Protein AF-A0A2T4BXV4-F1 (afdb_monomer_lite)

Foldseek 3Di:
DDDDDDDDDDDDDPQPPQWDDPDPFKTKHALVVVVPPDPDDDPPDPPDPDDDDPDQADQEAEAEDPEPDDSVLVSVVVVLSCVLHVRHMYMYGYDYNVVVPPDDPCVVVVLVVVQPLVCQVVDQEEEDADECAAPPDHVVVVVVSQVSSVVSPHHYHYHYDYNQYDPCRCVSPVPVVSVRVSCRRVDDPPPDDDPDD

Radius of gyration: 21.32 Å; chains: 1; bounding box: 66×58×53 Å

Secondary structure (DSSP, 8-state):
-----PPPP-PPPPTTTTSEESSSSEEEE-SGGGS---TT--S--------S--TTS-S-EEEE--TT--HHHHHHHHHHHHHH-TT--EEEE---GGGGGSS--THHHHHHHTT-GGGGGG---EEEEEETT-SSS-HHHHHHHHHHHHHTT--EEEEEETTPPTT-HHHH-HHHHHHHHHHHHH-TT--------

Structure (mmCIF, N/CA/C/O backbone):
data_AF-A0A2T4BXV4-F1
#
_entry.id   AF-A0A2T4BXV4-F1
#
loop_
_atom_site.group_PDB
_atom_site.id
_atom_site.type_symbol
_atom_site.label_atom_id
_atom_site.label_alt_id
_atom_site.label_comp_id
_atom_site.label_asym_id
_atom_site.label_entity_id
_atom_site.label_seq_id
_atom_site.pdbx_PDB_ins_code
_atom_site.Cartn_x
_atom_site.Cartn_y
_atom_site.Cartn_z
_atom_site.occupancy
_atom_site.B_iso_or_equiv
_atom_site.auth_seq_id
_atom_site.auth_comp_id
_atom_site.auth_asym_id
_atom_site.auth_atom_id
_atom_site.pdbx_PDB_model_num
ATOM 1 N N . MET A 1 1 ? 39.195 26.804 -35.834 1.00 41.06 1 MET A N 1
ATOM 2 C CA . MET A 1 1 ? 38.103 25.853 -35.532 1.00 41.06 1 MET A CA 1
ATOM 3 C C . MET A 1 1 ? 37.734 26.019 -34.067 1.00 41.06 1 MET A C 1
ATOM 5 O O . MET A 1 1 ? 38.503 25.608 -33.210 1.00 41.06 1 MET A O 1
ATOM 9 N N . ALA A 1 2 ? 36.642 26.726 -33.772 1.00 38.62 2 ALA A N 1
ATOM 10 C CA . ALA A 1 2 ? 36.178 26.926 -32.402 1.00 38.62 2 ALA A CA 1
ATOM 11 C C . ALA A 1 2 ? 35.330 25.716 -31.987 1.00 38.62 2 ALA A C 1
ATOM 13 O O . ALA A 1 2 ? 34.307 25.440 -32.609 1.00 38.62 2 ALA A O 1
ATOM 14 N N . ALA A 1 3 ? 35.780 24.980 -30.972 1.00 43.28 3 ALA A N 1
ATOM 15 C CA . ALA A 1 3 ? 35.022 23.885 -30.384 1.00 43.28 3 ALA A CA 1
ATOM 16 C C . ALA A 1 3 ? 33.858 24.458 -29.565 1.00 43.28 3 ALA A C 1
ATOM 18 O O . ALA A 1 3 ? 34.050 25.042 -28.496 1.00 43.28 3 ALA A O 1
ATOM 19 N N . THR A 1 4 ? 32.644 24.303 -30.079 1.00 41.03 4 THR A N 1
ATOM 20 C CA . THR A 1 4 ? 31.398 24.589 -29.371 1.00 41.03 4 THR A CA 1
ATOM 21 C C . THR A 1 4 ? 31.269 23.619 -28.193 1.00 41.03 4 THR A C 1
ATOM 23 O O . THR A 1 4 ? 31.067 22.421 -28.375 1.00 41.03 4 THR A O 1
ATOM 26 N N . LYS A 1 5 ? 31.413 24.127 -26.963 1.00 46.81 5 LYS A N 1
ATOM 27 C CA . LYS A 1 5 ? 31.102 23.378 -25.738 1.00 46.81 5 LYS A CA 1
ATOM 28 C C . LYS A 1 5 ? 29.587 23.183 -25.644 1.00 46.81 5 LYS A C 1
ATOM 30 O O . LYS A 1 5 ? 28.851 24.146 -25.446 1.00 46.81 5 LYS A O 1
ATOM 35 N N . THR A 1 6 ? 29.138 21.938 -25.756 1.00 43.19 6 THR A N 1
ATOM 36 C CA . THR A 1 6 ? 27.772 21.512 -25.428 1.00 43.19 6 THR A CA 1
ATOM 37 C C . THR A 1 6 ? 27.457 21.858 -23.965 1.00 43.19 6 THR A C 1
ATOM 39 O O . THR A 1 6 ? 28.271 21.544 -23.091 1.00 43.19 6 THR A O 1
ATOM 42 N N . PRO A 1 7 ? 26.310 22.486 -23.651 1.00 47.91 7 PRO A N 1
ATOM 43 C CA . PRO A 1 7 ? 25.954 22.789 -22.272 1.00 47.91 7 PRO A CA 1
ATOM 44 C C . PRO A 1 7 ? 25.603 21.492 -21.531 1.00 47.91 7 PRO A C 1
ATOM 46 O O . PRO A 1 7 ? 24.814 20.678 -22.010 1.00 47.91 7 PRO A O 1
ATOM 49 N N . ALA A 1 8 ? 26.206 21.291 -20.359 1.00 52.16 8 ALA A N 1
ATOM 50 C CA . ALA A 1 8 ? 25.916 20.161 -19.487 1.00 52.16 8 ALA A CA 1
ATOM 51 C C . ALA A 1 8 ? 24.440 20.200 -19.054 1.00 52.16 8 ALA A C 1
ATOM 53 O O . ALA A 1 8 ? 23.999 21.152 -18.408 1.00 52.16 8 ALA A O 1
ATOM 54 N N . ALA A 1 9 ? 23.677 19.166 -19.415 1.00 57.03 9 ALA A N 1
ATOM 55 C CA . ALA A 1 9 ? 22.304 18.989 -18.959 1.00 57.03 9 ALA A CA 1
ATOM 56 C C . ALA A 1 9 ? 22.268 18.968 -17.421 1.00 57.03 9 ALA A C 1
ATOM 58 O O . ALA A 1 9 ? 23.038 18.241 -16.785 1.00 57.03 9 ALA A O 1
ATOM 59 N N . LYS A 1 10 ? 21.387 19.775 -16.819 1.00 54.53 10 LYS A N 1
ATOM 60 C CA . LYS A 1 10 ? 21.147 19.770 -15.370 1.00 54.53 10 LYS A CA 1
ATOM 61 C C . LYS A 1 10 ? 20.732 18.350 -14.968 1.00 54.53 10 LYS A C 1
ATOM 63 O O . LYS A 1 10 ? 19.689 17.876 -15.405 1.00 54.53 10 LYS A O 1
ATOM 68 N N . ARG A 1 11 ? 21.571 17.655 -14.193 1.00 72.31 11 ARG A N 1
ATOM 69 C CA . ARG A 1 11 ? 21.272 16.306 -13.693 1.00 72.31 11 ARG A CA 1
ATOM 70 C C . ARG A 1 11 ? 20.049 16.386 -12.784 1.00 72.31 11 ARG A C 1
ATOM 72 O O . ARG A 1 11 ? 20.053 17.170 -11.837 1.00 72.31 11 ARG A O 1
ATOM 79 N N . GLU A 1 12 ? 19.020 15.599 -13.081 1.00 75.38 12 GLU A N 1
ATOM 80 C CA . GLU A 1 12 ? 17.871 15.470 -12.187 1.00 75.38 12 GLU A CA 1
ATOM 81 C C . GLU A 1 12 ? 18.328 14.934 -10.821 1.00 75.38 12 GLU A C 1
ATOM 83 O O . GLU A 1 12 ? 19.246 14.104 -10.761 1.00 75.38 12 GLU A O 1
ATOM 88 N N . PRO A 1 13 ? 17.731 15.417 -9.718 1.00 84.25 13 PRO A N 1
ATOM 89 C CA . PRO A 1 13 ? 18.064 14.919 -8.396 1.00 84.25 13 PRO A CA 1
ATOM 90 C C . PRO A 1 13 ? 17.728 13.422 -8.289 1.00 84.25 13 PRO A C 1
ATOM 92 O O . PRO A 1 13 ? 16.781 12.951 -8.929 1.00 84.25 13 PRO A O 1
ATOM 95 N N . PRO A 1 14 ? 18.475 12.658 -7.474 1.00 89.56 14 PRO A N 1
ATOM 96 C CA . PRO A 1 14 ? 18.169 11.255 -7.239 1.00 89.56 14 PRO A CA 1
ATOM 97 C C . PRO A 1 14 ? 16.717 11.052 -6.763 1.00 89.56 14 PRO A C 1
ATOM 99 O O . PRO A 1 14 ? 16.189 11.880 -6.015 1.00 89.56 14 PRO A O 1
ATOM 102 N N . PRO A 1 15 ? 16.053 9.946 -7.143 1.00 92.56 15 PRO A N 1
ATOM 103 C CA . PRO A 1 15 ? 14.714 9.634 -6.655 1.00 92.56 15 PRO A CA 1
ATOM 104 C C . PRO A 1 15 ? 14.655 9.652 -5.126 1.00 92.56 15 PRO A C 1
ATOM 106 O O . PRO A 1 15 ? 15.551 9.134 -4.468 1.00 92.56 15 PRO A O 1
ATOM 109 N N . LEU A 1 16 ? 13.571 10.207 -4.574 1.00 93.62 16 LEU A N 1
ATOM 110 C CA . LEU A 1 16 ? 13.323 10.297 -3.127 1.00 93.62 16 LEU A CA 1
ATOM 111 C C . LEU A 1 16 ? 14.337 11.146 -2.335 1.00 93.62 16 LEU A C 1
ATOM 113 O O . LEU A 1 16 ? 14.263 11.148 -1.111 1.00 93.62 16 LEU A O 1
ATOM 117 N N . SER A 1 17 ? 15.219 11.920 -2.984 1.00 93.12 17 SER A N 1
ATOM 118 C CA . SER A 1 17 ? 16.215 12.764 -2.295 1.00 93.12 17 SER A CA 1
ATOM 119 C C . SER A 1 17 ? 15.616 13.858 -1.402 1.00 93.12 17 SER A C 1
ATOM 121 O O . SER A 1 17 ? 16.322 14.462 -0.605 1.00 93.12 17 SER A O 1
ATOM 123 N N . TYR A 1 18 ? 14.325 14.149 -1.566 1.00 92.38 18 TYR A N 1
ATOM 124 C CA . TYR A 1 18 ? 13.563 15.096 -0.752 1.00 92.38 18 TYR A CA 1
ATOM 125 C C . TYR A 1 18 ? 13.015 14.475 0.547 1.00 92.38 18 TYR A C 1
ATOM 127 O O . TYR A 1 18 ? 12.289 1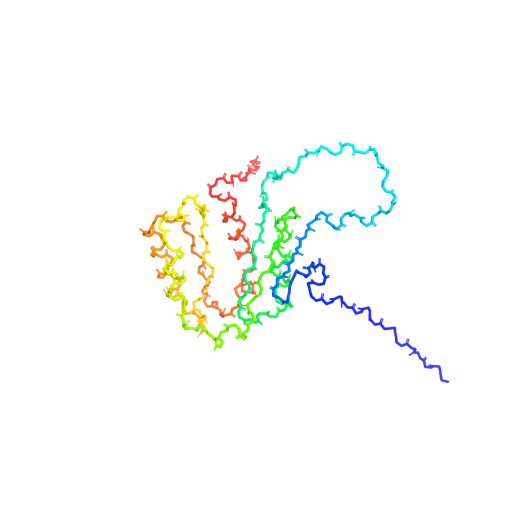5.144 1.278 1.00 92.38 18 TYR A O 1
ATOM 135 N N . MET A 1 19 ? 13.276 13.191 0.804 1.00 95.44 19 MET A N 1
ATOM 136 C CA . MET A 1 19 ? 12.886 12.516 2.040 1.00 95.44 19 MET A CA 1
ATOM 137 C C . MET A 1 19 ? 14.068 12.455 3.006 1.00 95.44 19 MET A C 1
ATOM 139 O O . MET A 1 19 ? 15.196 12.171 2.610 1.00 95.44 19 MET A O 1
ATOM 143 N N . GLU A 1 20 ? 13.792 12.649 4.289 1.00 95.69 20 GLU A N 1
ATOM 144 C CA . GLU A 1 20 ? 14.748 12.411 5.361 1.00 95.69 20 GLU A CA 1
ATOM 145 C C . GLU A 1 20 ? 15.003 10.903 5.504 1.00 95.69 20 GLU A C 1
ATOM 147 O O . GLU A 1 20 ? 14.073 10.092 5.503 1.00 95.69 20 GLU A O 1
ATOM 152 N N . HIS A 1 21 ? 16.265 10.500 5.628 1.00 95.19 21 HIS A N 1
ATOM 153 C CA . HIS A 1 21 ? 16.637 9.108 5.865 1.00 95.19 21 HIS A CA 1
ATOM 154 C C . HIS A 1 21 ? 16.806 8.859 7.362 1.00 95.19 21 HIS A C 1
ATOM 156 O O . HIS A 1 21 ? 17.793 9.282 7.953 1.00 95.19 21 HIS A O 1
ATOM 162 N N . LEU A 1 22 ? 15.865 8.124 7.957 1.00 95.56 22 LEU A N 1
ATOM 163 C CA . LEU A 1 22 ? 15.932 7.736 9.369 1.00 95.56 22 LEU A CA 1
ATOM 164 C C . LEU A 1 22 ? 16.803 6.487 9.571 1.00 95.56 22 LEU A C 1
ATOM 166 O O . LEU A 1 22 ? 17.412 6.296 10.618 1.00 95.56 22 LEU A O 1
ATOM 170 N N . SER A 1 23 ? 16.847 5.603 8.570 1.00 94.19 23 SER A N 1
ATOM 171 C CA . SER A 1 23 ? 17.714 4.420 8.531 1.00 94.19 23 SER A CA 1
ATOM 172 C C . SER A 1 23 ? 17.900 3.939 7.081 1.00 94.19 23 SER A C 1
ATOM 174 O O . SER A 1 23 ? 17.225 4.449 6.181 1.00 94.19 23 SER A O 1
ATOM 176 N N . PRO A 1 24 ? 18.728 2.907 6.811 1.00 90.88 24 PRO A N 1
ATOM 177 C CA . PRO A 1 24 ? 18.877 2.355 5.460 1.00 90.88 24 PRO A CA 1
ATOM 178 C C . PRO A 1 24 ? 17.572 1.859 4.815 1.00 90.88 24 PRO A C 1
ATOM 180 O O . PRO A 1 24 ? 17.485 1.777 3.594 1.00 90.88 24 PRO A O 1
ATOM 183 N N . SER A 1 25 ? 16.555 1.510 5.615 1.00 92.81 25 SER A N 1
ATOM 184 C CA . SER A 1 25 ? 15.262 1.016 5.114 1.00 92.81 25 SER A CA 1
ATOM 185 C C . SER A 1 25 ? 14.087 1.944 5.413 1.00 92.81 25 SER A C 1
ATOM 187 O O . SER A 1 25 ? 13.003 1.707 4.890 1.00 92.81 25 SER A O 1
ATOM 189 N N . VAL A 1 26 ? 14.265 3.000 6.211 1.00 96.00 26 VAL A N 1
ATOM 190 C CA . VAL A 1 26 ? 13.165 3.879 6.637 1.00 96.00 26 VAL A CA 1
ATOM 191 C C . VAL A 1 26 ? 13.459 5.320 6.244 1.00 96.00 26 VAL A C 1
ATOM 193 O O . VAL A 1 26 ? 14.497 5.870 6.609 1.00 96.00 26 VAL A O 1
ATOM 196 N N . SER A 1 27 ? 12.524 5.931 5.520 1.00 97.31 27 SER A N 1
ATOM 197 C CA . SER A 1 27 ? 12.572 7.343 5.136 1.00 97.31 27 SER A CA 1
ATOM 198 C C . SER A 1 27 ? 11.290 8.056 5.544 1.00 97.31 27 SER A C 1
ATOM 200 O O . SER A 1 27 ? 10.210 7.466 5.508 1.00 97.31 27 SER A O 1
ATOM 202 N N . TYR A 1 28 ? 11.405 9.334 5.876 1.00 97.56 28 TYR A N 1
ATOM 203 C CA . TYR A 1 28 ? 10.305 10.178 6.311 1.00 97.56 28 TYR A CA 1
ATOM 204 C C . TYR A 1 28 ? 10.175 11.410 5.415 1.00 97.56 28 TYR A C 1
ATOM 206 O O . TYR A 1 28 ? 11.161 12.009 4.995 1.00 97.56 28 TYR A O 1
ATOM 214 N N . TYR A 1 29 ? 8.943 11.768 5.079 1.00 96.81 29 TYR A N 1
ATOM 215 C CA . TYR A 1 29 ? 8.606 12.993 4.367 1.00 96.81 29 TYR A CA 1
ATOM 216 C C . TYR A 1 29 ? 7.675 13.826 5.236 1.00 96.81 29 TYR A C 1
ATOM 218 O O . TYR A 1 29 ? 6.591 13.361 5.595 1.00 96.81 29 TYR A O 1
ATOM 226 N N . ASN A 1 30 ? 8.086 15.061 5.514 1.00 94.88 30 ASN A N 1
ATOM 227 C CA . ASN A 1 30 ? 7.277 16.051 6.203 1.00 94.88 30 ASN A CA 1
ATOM 228 C C . ASN A 1 30 ? 6.840 17.144 5.207 1.00 94.88 30 ASN A C 1
ATOM 230 O O . ASN A 1 30 ? 7.700 17.799 4.620 1.00 94.88 30 ASN A O 1
ATOM 234 N N . PRO A 1 31 ? 5.535 17.380 4.994 1.00 90.62 31 PRO A N 1
ATOM 235 C CA . PRO A 1 31 ? 5.074 18.434 4.093 1.00 90.62 31 PRO A CA 1
ATOM 236 C C . PRO A 1 31 ? 5.387 19.849 4.605 1.00 90.62 31 PRO A C 1
ATOM 238 O O . PRO A 1 31 ? 5.541 20.754 3.790 1.00 90.62 31 PRO A O 1
ATOM 241 N N . ALA A 1 32 ? 5.531 20.052 5.922 1.00 80.75 32 ALA A N 1
ATOM 242 C CA . ALA A 1 32 ? 5.819 21.369 6.496 1.00 80.75 32 ALA A CA 1
ATOM 243 C C . ALA A 1 32 ? 7.264 21.838 6.240 1.00 80.75 32 ALA A C 1
ATOM 245 O O . ALA A 1 32 ? 7.497 23.025 6.035 1.00 80.75 32 ALA A O 1
ATOM 246 N N . SER A 1 33 ? 8.228 20.915 6.157 1.00 64.69 33 SER A N 1
ATOM 247 C CA . SER A 1 33 ? 9.652 21.255 6.017 1.00 64.69 33 SER A CA 1
ATOM 248 C C . SER A 1 33 ? 10.037 21.818 4.643 1.00 64.69 33 SER A C 1
ATOM 250 O O . SER A 1 33 ? 11.169 22.252 4.459 1.00 64.69 33 SER A O 1
ATOM 252 N N . LEU A 1 34 ? 9.128 21.804 3.662 1.00 58.16 34 LEU A N 1
ATOM 253 C CA . LEU A 1 34 ? 9.351 22.424 2.349 1.00 58.16 34 LEU A CA 1
ATOM 254 C C . LEU A 1 34 ? 9.027 23.926 2.328 1.00 58.16 34 LEU A C 1
ATOM 256 O O . LEU A 1 34 ? 9.438 24.610 1.393 1.00 58.16 34 LEU A O 1
ATOM 260 N N . ASN A 1 35 ? 8.318 24.440 3.338 1.00 53.03 35 ASN A N 1
ATOM 261 C CA . ASN A 1 35 ? 7.916 25.847 3.404 1.00 53.03 35 ASN A CA 1
ATOM 262 C C . ASN A 1 35 ? 8.921 26.733 4.168 1.00 53.03 35 ASN A C 1
ATOM 264 O O . ASN A 1 35 ? 8.848 27.955 4.063 1.00 53.03 35 ASN A O 1
ATOM 268 N N . ASP A 1 36 ? 9.891 26.140 4.874 1.00 47.09 36 ASP A N 1
ATOM 269 C CA . ASP A 1 36 ? 10.820 26.856 5.766 1.00 47.09 36 ASP A CA 1
ATOM 270 C C . ASP A 1 36 ? 12.069 27.440 5.071 1.00 47.09 36 ASP A C 1
ATOM 272 O O . ASP A 1 36 ? 12.931 28.029 5.721 1.00 47.09 36 ASP A O 1
ATOM 276 N N . THR A 1 37 ? 12.204 27.341 3.744 1.00 42.94 37 THR A N 1
ATOM 277 C CA . THR A 1 37 ? 13.400 27.837 3.030 1.00 42.94 37 THR A CA 1
ATOM 278 C C . THR A 1 37 ? 13.371 29.327 2.659 1.00 42.94 37 THR A C 1
ATOM 280 O O . THR A 1 37 ? 14.127 29.738 1.781 1.00 42.94 37 THR A O 1
ATOM 283 N N . ASN A 1 38 ? 12.548 30.165 3.301 1.00 42.62 38 ASN A N 1
ATOM 284 C CA . ASN A 1 38 ? 12.594 31.619 3.099 1.00 42.62 38 ASN A CA 1
ATOM 285 C C . ASN A 1 38 ? 13.172 32.332 4.342 1.00 42.62 38 ASN A C 1
ATOM 287 O O . ASN A 1 38 ? 12.440 32.511 5.318 1.00 42.62 38 ASN A O 1
ATOM 291 N N . PRO A 1 39 ? 14.447 32.787 4.330 1.00 46.16 39 PRO A N 1
ATOM 292 C CA . PRO A 1 39 ? 15.090 33.415 5.491 1.00 46.16 39 PRO A CA 1
ATOM 293 C C . PRO A 1 39 ? 14.499 34.777 5.885 1.00 46.16 39 PRO A C 1
ATOM 295 O O . PRO A 1 39 ? 14.992 35.396 6.821 1.00 46.16 39 PRO A O 1
ATOM 298 N N . ASN A 1 40 ? 13.486 35.266 5.162 1.00 47.06 40 ASN A N 1
ATOM 299 C CA . ASN A 1 40 ? 12.967 36.622 5.300 1.00 47.06 40 ASN A CA 1
ATOM 300 C C . ASN A 1 40 ? 11.432 36.672 5.375 1.00 47.06 40 ASN A C 1
ATOM 302 O O . ASN A 1 40 ? 10.806 37.542 4.774 1.00 47.06 40 ASN A O 1
ATOM 306 N N . SER A 1 41 ? 10.809 35.717 6.073 1.00 51.53 41 SER A N 1
ATOM 307 C CA . SER A 1 41 ? 9.398 35.849 6.450 1.00 51.53 41 SER A CA 1
ATOM 308 C C . SER A 1 41 ? 9.289 36.460 7.847 1.00 51.53 41 SER A C 1
ATOM 310 O O . SER A 1 41 ? 9.692 35.876 8.853 1.00 51.53 41 SER A O 1
ATOM 312 N N . ASP A 1 42 ? 8.788 37.693 7.878 1.00 39.72 42 ASP A N 1
ATOM 313 C CA . ASP A 1 42 ? 8.513 38.461 9.083 1.00 39.72 42 ASP A CA 1
ATOM 314 C C . ASP A 1 42 ? 7.660 37.671 10.083 1.00 39.72 42 ASP A C 1
ATOM 316 O O . ASP A 1 42 ? 6.619 37.096 9.753 1.00 39.72 42 ASP A O 1
ATOM 320 N N . LYS A 1 43 ? 8.094 37.691 11.347 1.00 45.88 43 LYS A N 1
ATOM 321 C CA . LYS A 1 43 ? 7.465 37.037 12.505 1.00 45.88 43 LYS A CA 1
ATOM 322 C C . LYS A 1 43 ? 6.159 37.715 12.943 1.00 45.88 43 LYS A C 1
ATOM 324 O O . LYS A 1 43 ? 6.017 38.042 14.114 1.00 45.88 43 LYS A O 1
ATOM 329 N N . ASN A 1 44 ? 5.213 37.954 12.037 1.00 37.38 44 ASN A N 1
ATOM 330 C CA . ASN A 1 44 ? 3.927 38.568 12.384 1.00 37.38 44 ASN A CA 1
ATOM 331 C C . ASN A 1 44 ? 2.741 37.997 11.600 1.00 37.38 44 ASN A C 1
ATOM 333 O O . ASN A 1 44 ? 1.820 38.715 11.224 1.00 37.38 44 ASN A O 1
ATOM 337 N N . ASN A 1 45 ? 2.704 36.676 11.436 1.00 37.72 45 ASN A N 1
ATOM 338 C CA . ASN A 1 45 ? 1.432 35.995 11.251 1.00 37.72 45 ASN A CA 1
ATOM 339 C C . ASN A 1 45 ? 1.253 34.997 12.393 1.00 37.72 45 ASN A C 1
ATOM 341 O O . ASN A 1 45 ? 1.915 33.962 12.432 1.00 37.72 45 ASN A O 1
ATOM 345 N N . LYS A 1 46 ? 0.370 35.329 13.343 1.00 41.06 46 LYS A N 1
ATOM 346 C CA . LYS A 1 46 ? -0.251 34.351 14.243 1.00 41.06 46 LYS A CA 1
ATOM 347 C C . LYS A 1 46 ? -1.069 33.403 13.361 1.00 41.06 46 LYS A C 1
ATOM 349 O O . LYS A 1 46 ? -2.281 33.541 13.244 1.00 41.06 46 LYS A O 1
ATOM 354 N N . GLN A 1 47 ? -0.386 32.476 12.695 1.00 40.62 47 GLN A N 1
ATOM 355 C CA . GLN A 1 47 ? -1.020 31.278 12.189 1.00 40.62 47 GLN A CA 1
ATOM 356 C C . GLN A 1 47 ? -1.420 30.469 13.411 1.00 40.62 47 GLN A C 1
ATOM 358 O O . GLN A 1 47 ? -0.587 30.086 14.232 1.00 40.62 47 GLN A O 1
ATOM 363 N N . ASP A 1 48 ? -2.732 30.336 13.541 1.00 34.62 48 ASP A N 1
ATOM 364 C CA . ASP A 1 48 ? -3.439 29.499 14.488 1.00 34.62 48 ASP A CA 1
ATOM 365 C C . ASP A 1 48 ? -2.648 28.222 14.789 1.00 34.62 48 ASP A C 1
ATOM 367 O O . ASP A 1 48 ? -2.371 27.416 13.897 1.00 34.62 48 ASP A O 1
ATOM 371 N N . ILE A 1 49 ? -2.272 28.037 16.053 1.00 39.75 49 ILE A N 1
ATOM 372 C CA . ILE A 1 49 ? -1.634 26.812 16.527 1.00 39.75 49 ILE A CA 1
ATOM 373 C C . ILE A 1 49 ? -2.735 25.749 16.595 1.00 39.75 49 ILE A C 1
ATOM 375 O O . ILE A 1 49 ? -3.305 25.479 17.646 1.00 39.75 49 ILE A O 1
ATOM 379 N N . THR A 1 50 ? -3.066 25.172 15.444 1.00 35.62 50 THR A N 1
ATOM 380 C CA . THR A 1 50 ? -3.874 23.957 15.320 1.00 35.62 50 THR A CA 1
ATOM 381 C C . THR A 1 50 ? -3.144 22.962 14.419 1.00 35.62 50 THR A C 1
ATOM 383 O O . THR A 1 50 ? -3.378 22.858 13.221 1.00 35.62 50 THR A O 1
ATOM 386 N N . ALA A 1 51 ? -2.235 22.196 15.016 1.00 40.22 51 ALA A N 1
ATOM 387 C CA . ALA A 1 51 ? -1.908 20.846 14.555 1.00 40.22 51 ALA A CA 1
ATOM 388 C C . ALA A 1 51 ? -2.526 19.869 15.576 1.00 40.22 51 ALA A C 1
ATOM 390 O O . ALA A 1 51 ? -2.464 20.198 16.764 1.00 40.22 51 ALA A O 1
ATOM 391 N N . PRO A 1 52 ? -3.103 18.702 15.212 1.00 42.91 52 PRO A N 1
ATOM 392 C CA . PRO A 1 52 ? -3.165 18.018 13.917 1.00 42.91 52 PRO A CA 1
ATOM 393 C C . PRO A 1 52 ? -4.600 17.897 13.344 1.00 42.91 52 PRO A C 1
ATOM 395 O O . PRO A 1 52 ? -5.591 18.043 14.054 1.00 42.91 52 PRO A O 1
ATOM 398 N N . GLY A 1 53 ? -4.698 17.594 12.044 1.00 45.47 53 GLY A N 1
ATOM 399 C CA . GLY A 1 53 ? -5.952 17.230 11.370 1.00 45.47 53 GLY A CA 1
ATOM 400 C C . GLY A 1 53 ? -6.545 18.335 10.493 1.00 45.47 53 GLY A C 1
ATOM 401 O O . GLY A 1 53 ? -7.593 18.900 10.800 1.00 45.47 53 GLY A O 1
ATOM 402 N N . THR A 1 54 ? -5.923 18.617 9.343 1.00 56.25 54 THR A N 1
ATOM 403 C CA . THR A 1 54 ? -6.644 19.322 8.269 1.00 56.25 54 THR A CA 1
ATOM 404 C C . THR A 1 54 ? -7.788 18.414 7.819 1.00 56.25 54 THR A C 1
ATOM 406 O O . THR A 1 54 ? -7.546 17.297 7.361 1.00 56.25 54 THR A O 1
ATOM 409 N N . LYS A 1 55 ? -9.042 18.846 8.033 1.00 65.62 55 LYS A N 1
ATOM 410 C CA . LYS A 1 55 ? -10.246 18.051 7.730 1.00 65.62 55 LYS A CA 1
ATOM 411 C C . LYS A 1 55 ? -10.151 17.492 6.304 1.00 65.62 55 LYS A C 1
ATOM 413 O O . LYS A 1 55 ? -10.265 18.249 5.348 1.00 65.62 55 LYS A O 1
ATOM 418 N N . GLY A 1 56 ? -9.936 16.181 6.178 1.00 80.06 56 GLY A N 1
ATOM 419 C CA . GLY A 1 56 ? -9.907 15.468 4.895 1.00 80.06 56 GLY A CA 1
ATOM 420 C C . GLY A 1 56 ? -8.613 14.712 4.567 1.00 80.06 56 GLY A C 1
ATOM 421 O O . GLY A 1 56 ? -8.658 13.825 3.718 1.00 80.06 56 GLY A O 1
ATOM 422 N N . HIS A 1 57 ? -7.487 14.969 5.244 1.00 88.44 57 HIS A N 1
ATOM 423 C CA . HIS A 1 57 ? -6.211 14.295 4.949 1.00 88.44 57 HIS A CA 1
ATOM 424 C C . HIS A 1 57 ? -5.778 13.306 6.047 1.00 88.44 57 HIS A C 1
ATOM 426 O O . HIS A 1 57 ? -6.046 13.551 7.224 1.00 88.44 57 HIS A O 1
ATOM 432 N N . PRO A 1 58 ? -5.086 12.204 5.694 1.00 92.56 58 PRO A N 1
ATOM 433 C CA . PRO A 1 58 ? -4.445 11.333 6.675 1.00 92.56 58 PRO A CA 1
ATOM 434 C C . PRO A 1 58 ? -3.439 12.077 7.552 1.00 92.56 58 PRO A C 1
ATOM 436 O O . PRO A 1 58 ? -2.615 12.841 7.051 1.00 92.56 58 PRO A O 1
ATOM 439 N N . GLU A 1 59 ? -3.436 11.787 8.851 1.00 93.00 59 GLU A N 1
ATOM 440 C CA . GLU A 1 59 ? -2.397 12.285 9.764 1.00 93.00 59 GLU A CA 1
ATOM 441 C C . GLU A 1 59 ? -1.023 11.682 9.460 1.00 93.00 59 GLU A C 1
ATOM 443 O O . GLU A 1 59 ? -0.003 12.292 9.759 1.00 93.00 59 GLU A O 1
ATOM 448 N N . LEU A 1 60 ? -0.996 10.489 8.860 1.00 95.19 60 LEU A N 1
ATOM 449 C CA . LEU A 1 60 ? 0.212 9.814 8.409 1.00 95.19 60 LEU A CA 1
ATOM 450 C C . LEU A 1 60 ? -0.137 8.778 7.340 1.00 95.19 60 LEU A C 1
ATOM 452 O O . LEU A 1 60 ? -1.085 8.007 7.489 1.00 95.19 60 LEU A O 1
ATOM 456 N N . ILE A 1 61 ? 0.672 8.714 6.285 1.00 97.50 61 ILE A N 1
ATOM 457 C CA . ILE A 1 61 ? 0.607 7.654 5.277 1.00 97.50 61 ILE A CA 1
ATOM 458 C C . ILE A 1 61 ? 1.806 6.732 5.472 1.00 97.50 61 ILE A C 1
ATOM 460 O O . ILE A 1 61 ? 2.956 7.164 5.391 1.00 97.50 61 ILE A O 1
ATOM 464 N N . LEU A 1 62 ? 1.549 5.443 5.692 1.00 97.50 62 LEU A N 1
ATOM 465 C CA . LEU A 1 62 ? 2.593 4.422 5.694 1.00 97.50 62 LEU A CA 1
ATOM 466 C C . LEU A 1 62 ? 2.666 3.778 4.312 1.00 97.50 62 LEU A C 1
ATOM 468 O O . LEU A 1 62 ? 1.693 3.192 3.840 1.00 97.50 62 LEU A O 1
ATOM 472 N N . VAL A 1 63 ? 3.839 3.836 3.686 1.00 97.38 63 VAL A N 1
ATOM 473 C CA . VAL A 1 63 ? 4.120 3.121 2.438 1.00 97.38 63 VAL A CA 1
ATOM 474 C C . VAL A 1 63 ? 5.088 1.991 2.740 1.00 97.38 63 VAL A C 1
ATOM 476 O O . VAL A 1 63 ? 6.243 2.226 3.087 1.00 97.38 63 VAL A O 1
ATOM 479 N N . LEU A 1 64 ? 4.618 0.754 2.595 1.00 95.25 64 LEU A N 1
ATOM 480 C CA . LEU A 1 64 ? 5.413 -0.454 2.812 1.00 95.25 64 LEU A CA 1
ATOM 481 C C . LEU A 1 64 ? 5.785 -1.040 1.445 1.00 95.25 64 LEU A C 1
ATOM 483 O O . LEU A 1 64 ? 4.945 -1.649 0.782 1.00 95.25 64 LEU A O 1
ATOM 487 N N . SER A 1 65 ? 7.014 -0.809 0.978 1.00 93.00 65 SER A N 1
ATOM 488 C CA . SER A 1 65 ? 7.410 -1.239 -0.367 1.00 93.00 65 SER A CA 1
ATOM 489 C C . SER A 1 65 ? 7.778 -2.722 -0.414 1.00 93.00 65 SER A C 1
ATOM 491 O O . SER A 1 65 ? 8.402 -3.277 0.496 1.00 93.00 65 SER A O 1
ATOM 493 N N . TRP A 1 66 ? 7.382 -3.380 -1.502 1.00 86.12 66 TRP A N 1
ATOM 494 C CA . TRP A 1 66 ? 7.598 -4.810 -1.673 1.00 86.12 66 TRP A CA 1
ATOM 495 C C . TRP A 1 66 ? 9.037 -5.125 -2.109 1.00 86.12 66 TRP A C 1
ATOM 497 O O . TRP A 1 66 ? 9.578 -4.469 -2.995 1.00 86.12 66 TRP A O 1
ATOM 507 N N . MET A 1 67 ? 9.631 -6.127 -1.454 1.00 81.19 67 MET A N 1
ATOM 508 C CA . MET A 1 67 ? 10.874 -6.853 -1.768 1.00 81.19 67 MET A CA 1
ATOM 509 C C . MET A 1 67 ? 11.826 -6.188 -2.782 1.00 81.19 67 MET A C 1
ATOM 511 O O . MET A 1 67 ? 11.887 -6.558 -3.952 1.00 81.19 67 MET A O 1
ATOM 515 N N . GLY A 1 68 ? 12.623 -5.224 -2.322 1.00 83.25 68 GLY A N 1
ATOM 516 C CA . GLY A 1 68 ? 13.669 -4.595 -3.129 1.00 83.25 68 GLY A CA 1
ATOM 517 C C . GLY A 1 68 ? 13.155 -3.686 -4.249 1.00 83.25 68 GLY A C 1
ATOM 518 O O . GLY A 1 68 ? 13.898 -3.417 -5.194 1.00 83.25 68 GLY A O 1
ATOM 519 N N . ALA A 1 69 ? 11.908 -3.205 -4.169 1.00 90.62 69 ALA A N 1
ATOM 520 C CA . ALA A 1 69 ? 11.376 -2.219 -5.103 1.00 90.62 69 ALA A CA 1
ATOM 521 C C . ALA A 1 69 ? 12.338 -1.031 -5.256 1.00 90.62 69 ALA A C 1
ATOM 523 O O . ALA A 1 69 ? 12.774 -0.424 -4.278 1.00 90.62 69 ALA A O 1
ATOM 524 N N . ARG A 1 70 ? 12.659 -0.691 -6.508 1.00 92.12 70 ARG A N 1
ATOM 525 C CA . ARG A 1 70 ? 13.584 0.404 -6.818 1.00 92.12 70 ARG A CA 1
ATOM 526 C C . ARG A 1 70 ? 12.975 1.755 -6.453 1.00 92.12 70 ARG A C 1
ATOM 528 O O . ARG A 1 70 ? 11.800 2.002 -6.740 1.00 92.12 70 ARG A O 1
ATOM 535 N N . ASP A 1 71 ? 13.808 2.667 -5.960 1.00 94.44 71 ASP A N 1
ATOM 536 C CA . ASP A 1 71 ? 13.382 4.011 -5.550 1.00 94.44 71 ASP A CA 1
ATOM 537 C C . ASP A 1 71 ? 12.707 4.800 -6.682 1.00 94.44 71 ASP A C 1
ATOM 539 O O . ASP A 1 71 ? 11.732 5.501 -6.436 1.00 94.44 71 ASP A O 1
ATOM 543 N N . VAL A 1 72 ? 13.125 4.613 -7.943 1.00 94.62 72 VAL A N 1
ATOM 544 C CA . VAL A 1 72 ? 12.464 5.226 -9.117 1.00 94.62 72 VAL A CA 1
ATOM 545 C C . VAL A 1 72 ? 10.986 4.849 -9.250 1.00 94.62 72 VAL A C 1
ATOM 547 O O . VAL A 1 72 ? 10.195 5.623 -9.784 1.00 94.62 72 VAL A O 1
ATOM 550 N N . HIS A 1 73 ? 10.599 3.648 -8.815 1.00 93.88 73 HIS A N 1
ATOM 551 C CA . HIS A 1 73 ? 9.209 3.203 -8.856 1.00 93.88 73 HIS A CA 1
ATOM 552 C C . HIS A 1 73 ? 8.466 3.704 -7.628 1.00 93.88 73 HIS A C 1
ATOM 554 O O . HIS A 1 73 ? 7.396 4.283 -7.781 1.00 93.88 73 HIS A O 1
ATOM 560 N N . ILE A 1 74 ? 9.066 3.571 -6.443 1.00 96.06 74 ILE A N 1
ATOM 561 C CA . ILE A 1 74 ? 8.494 4.066 -5.186 1.00 96.06 74 ILE A CA 1
ATOM 562 C C . ILE A 1 74 ? 8.198 5.570 -5.281 1.00 96.06 74 ILE A C 1
ATOM 564 O O . ILE A 1 74 ? 7.099 5.996 -4.932 1.00 96.06 74 ILE A O 1
ATOM 568 N N . ALA A 1 75 ? 9.118 6.362 -5.839 1.00 96.19 75 ALA A N 1
ATOM 569 C CA . ALA A 1 75 ? 8.961 7.803 -6.023 1.00 96.19 75 ALA A CA 1
ATOM 570 C C . ALA A 1 75 ? 7.683 8.186 -6.777 1.00 96.19 75 ALA A C 1
ATOM 572 O O . ALA A 1 75 ? 7.033 9.156 -6.398 1.00 96.19 75 ALA A O 1
ATOM 573 N N . LYS A 1 76 ? 7.268 7.403 -7.783 1.00 95.06 76 LYS A N 1
ATOM 574 C CA . LYS A 1 76 ? 6.024 7.663 -8.530 1.00 95.06 76 LYS A CA 1
ATOM 575 C C . LYS A 1 76 ? 4.788 7.511 -7.647 1.00 95.06 76 LYS A C 1
ATOM 577 O O . LYS A 1 76 ? 3.876 8.327 -7.724 1.00 95.06 76 LYS A O 1
ATOM 582 N N . TYR A 1 77 ? 4.773 6.498 -6.780 1.00 96.75 77 TYR A N 1
ATOM 583 C CA . TYR A 1 77 ? 3.674 6.294 -5.837 1.00 96.75 77 TYR A CA 1
ATOM 584 C C . TYR A 1 77 ? 3.676 7.374 -4.756 1.00 96.75 77 TYR A C 1
ATOM 586 O O . TYR A 1 77 ? 2.622 7.925 -4.457 1.00 96.75 77 TYR A O 1
ATOM 594 N N . ILE A 1 78 ? 4.844 7.719 -4.205 1.00 97.25 78 ILE A N 1
ATOM 595 C CA . ILE A 1 78 ? 4.976 8.796 -3.214 1.00 97.25 78 ILE A CA 1
ATOM 596 C C . ILE A 1 78 ? 4.500 10.131 -3.796 1.00 97.25 78 ILE A C 1
ATOM 598 O O . ILE A 1 78 ? 3.749 10.843 -3.137 1.00 97.25 78 ILE A O 1
ATOM 602 N N . ALA A 1 79 ? 4.884 10.455 -5.033 1.00 96.44 79 ALA A N 1
ATOM 603 C CA . ALA A 1 79 ? 4.435 11.667 -5.714 1.00 96.44 79 ALA A CA 1
ATOM 604 C C . ALA A 1 79 ? 2.904 11.735 -5.809 1.00 96.44 79 ALA A C 1
ATOM 606 O O . ALA A 1 79 ? 2.325 12.777 -5.514 1.00 96.44 79 ALA A O 1
ATOM 607 N N . GLN A 1 80 ? 2.242 10.622 -6.130 1.00 97.31 80 GLN A N 1
ATOM 608 C CA . GLN A 1 80 ? 0.787 10.619 -6.222 1.00 97.31 80 GLN A CA 1
ATOM 609 C C . GLN A 1 80 ? 0.092 10.700 -4.858 1.00 97.31 80 GLN A C 1
ATOM 611 O O . GLN A 1 80 ? -0.909 11.398 -4.737 1.00 97.31 80 GLN A O 1
ATOM 616 N N . HIS A 1 81 ? 0.631 10.065 -3.810 1.00 96.94 81 HIS A N 1
ATOM 617 C CA . HIS A 1 81 ? 0.099 10.248 -2.453 1.00 96.94 81 HIS A CA 1
ATOM 618 C C . HIS A 1 81 ? 0.236 11.703 -1.994 1.00 96.94 81 HIS A C 1
ATOM 620 O O . HIS A 1 81 ? -0.703 12.233 -1.418 1.00 96.94 81 HIS A O 1
ATOM 626 N N . ARG A 1 82 ? 1.355 12.372 -2.31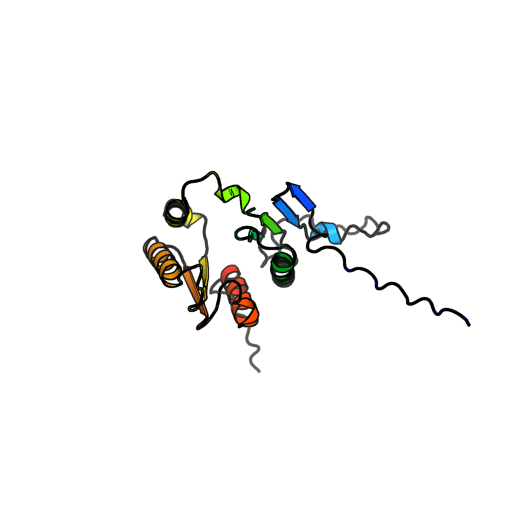1 1.00 95.94 82 ARG A N 1
ATOM 627 C CA . ARG A 1 82 ? 1.537 13.810 -2.046 1.00 95.94 82 ARG A CA 1
ATOM 628 C C . ARG A 1 82 ? 0.533 14.671 -2.816 1.00 95.94 82 ARG A C 1
ATOM 630 O O . ARG A 1 82 ? 0.079 15.674 -2.287 1.00 95.94 82 ARG A O 1
ATOM 637 N N . ALA A 1 83 ? 0.182 14.291 -4.044 1.00 95.44 83 ALA A N 1
ATOM 638 C CA . ALA A 1 83 ? -0.826 15.003 -4.828 1.00 95.44 83 ALA A CA 1
ATOM 639 C C . ALA A 1 83 ? -2.249 14.808 -4.271 1.00 95.44 83 ALA A C 1
ATOM 641 O O . ALA A 1 83 ? -3.020 15.761 -4.218 1.00 95.44 83 ALA A O 1
ATOM 642 N N . LEU A 1 84 ? -2.594 13.590 -3.839 1.00 94.56 84 LEU A N 1
ATOM 64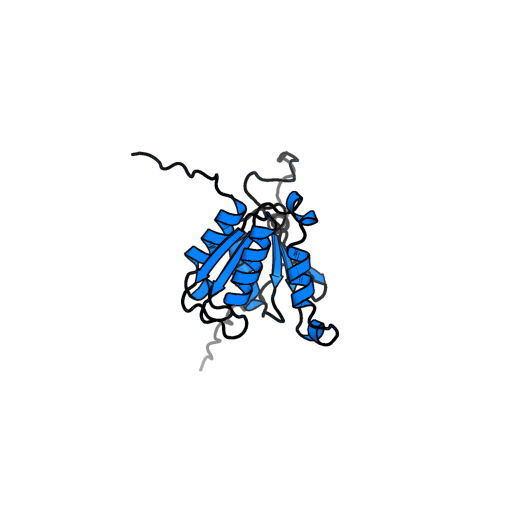3 C CA . LEU A 1 84 ? -3.896 13.285 -3.231 1.00 94.56 84 LEU A CA 1
ATOM 644 C C . LEU A 1 84 ? -4.033 13.880 -1.823 1.00 94.56 84 LEU A C 1
ATOM 646 O O . LEU A 1 84 ? -5.108 14.341 -1.442 1.00 94.56 84 LEU A O 1
ATOM 650 N N . PHE A 1 85 ? -2.945 13.870 -1.056 1.00 95.19 85 PHE A N 1
ATOM 651 C CA . PHE A 1 85 ? -2.914 14.248 0.350 1.00 95.19 85 PHE A CA 1
ATOM 652 C C . PHE A 1 85 ? -1.727 15.184 0.649 1.00 95.19 85 PHE A C 1
ATOM 654 O O . PHE A 1 85 ? -0.739 14.771 1.261 1.00 95.19 85 PHE A O 1
ATOM 661 N N . PRO A 1 86 ? -1.792 16.455 0.213 1.00 94.44 86 PRO A N 1
ATOM 662 C CA . PRO A 1 86 ? -0.670 17.394 0.284 1.00 94.44 86 PRO A CA 1
ATOM 663 C C . PRO A 1 86 ? -0.202 17.735 1.702 1.00 94.44 86 PRO A C 1
ATOM 665 O O . PRO A 1 86 ? 0.970 18.058 1.884 1.00 94.44 86 PRO A O 1
ATOM 668 N N . SER A 1 87 ? -1.080 17.655 2.705 1.00 92.88 87 SER A N 1
ATOM 669 C CA . SER A 1 87 ? -0.741 17.927 4.109 1.00 92.88 87 SER A CA 1
ATOM 670 C C . SER A 1 87 ? -0.327 16.684 4.899 1.00 92.88 87 SER A C 1
ATOM 672 O O . SER A 1 87 ? 0.038 16.806 6.069 1.00 92.88 87 SER A O 1
ATOM 674 N N . SER A 1 88 ? -0.357 15.497 4.288 1.00 95.62 88 SER A N 1
ATOM 675 C CA . SER A 1 88 ? -0.029 14.254 4.980 1.00 95.62 88 SER A CA 1
ATOM 676 C C . SER A 1 88 ? 1.477 13.991 4.988 1.00 95.62 88 SER A C 1
ATOM 678 O O . SER A 1 88 ? 2.102 13.948 3.921 1.00 95.62 88 SER A O 1
ATOM 680 N N . PRO A 1 89 ? 2.083 13.737 6.160 1.00 96.75 89 PRO A N 1
ATOM 681 C CA . PRO A 1 89 ? 3.411 13.157 6.219 1.00 96.75 89 PRO A CA 1
ATOM 682 C C . PRO A 1 89 ? 3.391 11.716 5.708 1.00 96.75 89 PRO A C 1
ATOM 684 O O . PRO A 1 89 ? 2.368 11.022 5.749 1.00 96.75 89 PRO A O 1
ATOM 687 N N . ILE A 1 90 ? 4.541 11.256 5.216 1.00 98.25 90 ILE A N 1
ATOM 688 C CA . ILE A 1 90 ? 4.689 9.907 4.668 1.00 98.25 90 ILE A CA 1
ATOM 689 C C . ILE A 1 90 ? 5.880 9.216 5.321 1.00 98.25 90 ILE A C 1
ATOM 691 O O . ILE A 1 90 ? 7.008 9.702 5.244 1.00 98.25 90 ILE A O 1
ATOM 695 N N . LEU A 1 91 ? 5.637 8.044 5.904 1.00 98.31 91 LEU A N 1
ATOM 696 C CA . LEU A 1 91 ? 6.677 7.135 6.369 1.00 98.31 91 LEU A CA 1
ATOM 697 C C . LEU A 1 91 ? 6.829 5.994 5.360 1.00 98.31 91 LEU A C 1
ATOM 699 O O . LEU A 1 91 ? 5.942 5.154 5.199 1.00 98.31 91 LEU A O 1
ATOM 703 N N . LEU A 1 92 ? 7.963 5.966 4.670 1.00 97.75 92 LEU A N 1
ATOM 704 C CA . LEU A 1 92 ? 8.326 4.907 3.739 1.00 97.75 92 LEU A CA 1
ATOM 705 C C . LEU A 1 92 ? 9.179 3.864 4.459 1.00 97.75 92 LEU A C 1
ATOM 707 O O . LEU A 1 92 ? 10.281 4.166 4.915 1.00 97.75 92 LEU A O 1
ATOM 711 N N . VAL A 1 93 ? 8.707 2.621 4.474 1.00 96.12 93 VAL A N 1
ATOM 712 C CA . VAL A 1 93 ? 9.462 1.458 4.944 1.00 96.12 93 VAL A CA 1
ATOM 713 C C . VAL A 1 93 ? 9.755 0.559 3.750 1.00 96.12 93 VAL A C 1
ATOM 715 O O . VAL A 1 93 ? 8.852 0.025 3.105 1.00 96.12 93 VAL A O 1
ATOM 718 N N . ARG A 1 94 ? 11.039 0.400 3.442 1.00 93.31 94 ARG A N 1
ATOM 719 C CA . ARG A 1 94 ? 11.537 -0.500 2.404 1.00 93.31 94 ARG A CA 1
ATOM 720 C C . ARG A 1 94 ? 11.744 -1.892 2.976 1.00 93.31 94 ARG A C 1
ATOM 722 O O . ARG A 1 94 ? 12.138 -2.049 4.129 1.00 93.31 94 ARG A O 1
ATOM 729 N N . SER A 1 95 ? 11.547 -2.901 2.136 1.00 86.94 95 SER A N 1
ATOM 730 C CA . SER A 1 95 ? 11.869 -4.291 2.458 1.00 86.94 95 SER A CA 1
ATOM 731 C C . SER A 1 95 ? 13.010 -4.788 1.562 1.00 86.94 95 SER A C 1
ATOM 733 O O . SER A 1 95 ? 12.749 -5.253 0.452 1.00 86.94 95 SER A O 1
ATOM 735 N N . PRO A 1 96 ? 14.287 -4.646 1.968 1.00 81.50 96 PRO A N 1
ATOM 736 C CA . PRO A 1 96 ? 15.422 -5.219 1.249 1.00 81.50 96 PRO A CA 1
ATOM 737 C C . PRO A 1 96 ? 15.278 -6.731 1.050 1.00 81.50 96 PRO A C 1
ATOM 739 O O . PRO A 1 96 ? 14.892 -7.455 1.965 1.00 81.50 96 PRO A O 1
ATOM 742 N N . ALA A 1 97 ? 15.680 -7.243 -0.116 1.00 74.31 97 ALA A N 1
ATOM 743 C CA . ALA A 1 97 ? 15.641 -8.683 -0.397 1.00 74.31 97 ALA A CA 1
ATOM 744 C C . ALA A 1 97 ? 16.504 -9.518 0.577 1.00 74.31 97 ALA A C 1
ATOM 746 O O . ALA A 1 97 ? 16.241 -10.700 0.790 1.00 74.31 97 ALA A O 1
ATOM 747 N N . SER A 1 98 ? 17.508 -8.907 1.216 1.00 70.62 98 SER A N 1
ATOM 748 C CA . SER A 1 98 ? 18.323 -9.543 2.258 1.00 70.62 98 SER A CA 1
ATOM 749 C C . SER A 1 98 ? 17.516 -9.949 3.496 1.00 70.62 98 SER A C 1
ATOM 751 O O . SER A 1 98 ? 17.885 -10.926 4.146 1.00 70.62 98 SER A O 1
ATOM 753 N N . HIS A 1 99 ? 16.392 -9.284 3.791 1.00 65.44 99 HIS A N 1
ATOM 754 C CA . HIS A 1 99 ? 15.534 -9.617 4.937 1.00 65.44 99 HIS A CA 1
ATOM 755 C C . HIS A 1 99 ? 14.840 -10.985 4.802 1.00 65.44 99 HIS A C 1
ATOM 757 O O . HIS A 1 99 ? 14.376 -11.544 5.794 1.00 65.44 99 HIS A O 1
ATOM 763 N N . LEU A 1 100 ? 14.810 -11.568 3.598 1.00 62.41 100 LEU A N 1
ATOM 764 C CA . LEU A 1 100 ? 14.181 -12.868 3.340 1.00 62.41 100 LEU A CA 1
ATOM 765 C C . LEU A 1 100 ? 15.102 -14.069 3.572 1.00 62.41 100 LEU A C 1
ATOM 767 O O . LEU A 1 100 ? 14.630 -15.200 3.571 1.00 62.41 100 LEU A O 1
ATOM 771 N N . ARG A 1 101 ? 16.405 -13.859 3.805 1.00 59.41 101 ARG A N 1
ATOM 772 C CA . ARG A 1 101 ? 17.362 -14.966 4.001 1.00 59.41 101 ARG A CA 1
ATOM 773 C C . ARG A 1 101 ? 17.295 -15.607 5.392 1.00 59.41 101 ARG A C 1
ATOM 775 O O . ARG A 1 101 ? 17.929 -16.631 5.607 1.00 59.41 101 ARG A O 1
ATOM 782 N N . LEU A 1 102 ? 16.554 -15.012 6.330 1.00 56.41 102 LEU A N 1
ATOM 783 C CA . LEU A 1 102 ? 16.614 -15.362 7.756 1.00 56.41 102 LEU A CA 1
ATOM 784 C C . LEU A 1 102 ? 15.268 -15.754 8.382 1.00 56.41 102 LEU A C 1
ATOM 786 O O . LEU A 1 102 ? 15.231 -16.102 9.559 1.00 56.41 102 LEU A O 1
ATOM 790 N N . THR A 1 103 ? 14.158 -15.727 7.639 1.00 55.22 103 THR A N 1
ATOM 791 C CA . THR A 1 103 ? 12.827 -16.019 8.196 1.00 55.22 103 THR A CA 1
ATOM 792 C C . THR A 1 103 ? 12.122 -17.118 7.404 1.00 55.22 103 THR A C 1
ATOM 794 O O . THR A 1 103 ? 12.147 -17.131 6.175 1.00 55.22 103 THR A O 1
ATOM 797 N N . ARG A 1 104 ? 11.482 -18.070 8.111 1.00 54.59 104 ARG A N 1
ATOM 798 C CA . ARG A 1 104 ? 10.503 -18.999 7.506 1.00 54.59 104 ARG A CA 1
ATOM 799 C C . ARG A 1 104 ? 9.473 -18.182 6.710 1.00 54.59 104 ARG A C 1
ATOM 801 O O . ARG A 1 104 ? 9.277 -17.019 7.062 1.00 54.59 104 ARG A O 1
ATOM 808 N N . PRO A 1 105 ? 8.751 -18.754 5.726 1.00 57.62 105 PRO A N 1
ATOM 809 C CA . PRO A 1 105 ? 7.673 -18.045 5.037 1.00 57.62 105 PRO A CA 1
ATOM 810 C C . PRO A 1 105 ? 6.544 -17.668 6.019 1.00 57.62 105 PRO A C 1
ATOM 812 O O . PRO A 1 105 ? 5.533 -18.350 6.148 1.00 57.62 105 PRO A O 1
ATOM 815 N N . ALA A 1 106 ? 6.716 -16.564 6.746 1.00 62.44 106 ALA A N 1
ATOM 816 C CA . ALA A 1 106 ? 5.767 -16.032 7.717 1.00 62.44 106 ALA A CA 1
ATOM 817 C C . ALA A 1 106 ? 4.595 -15.326 7.025 1.00 62.44 106 ALA A C 1
ATOM 819 O O . ALA A 1 106 ? 3.702 -14.822 7.693 1.00 62.44 106 ALA A O 1
ATOM 820 N N . GLN A 1 107 ? 4.578 -15.293 5.690 1.00 65.25 107 GLN A N 1
ATOM 821 C CA . GLN A 1 107 ? 3.535 -14.652 4.894 1.00 65.25 107 GLN A CA 1
ATOM 822 C C . GLN A 1 107 ? 2.145 -15.184 5.263 1.00 65.25 107 GLN A C 1
ATOM 824 O O . GLN A 1 107 ? 1.239 -14.385 5.481 1.00 65.25 107 GLN A O 1
ATOM 829 N N . ASN A 1 108 ? 2.003 -16.499 5.467 1.00 73.69 108 ASN A N 1
ATOM 830 C CA . ASN A 1 108 ? 0.732 -17.096 5.891 1.00 73.69 108 ASN A CA 1
ATOM 831 C C . ASN A 1 108 ? 0.347 -16.695 7.327 1.00 73.69 108 ASN A C 1
ATOM 833 O O . ASN A 1 108 ? -0.823 -16.439 7.599 1.00 73.69 108 ASN A O 1
ATOM 837 N N . LEU A 1 109 ? 1.322 -16.568 8.236 1.00 84.31 109 LEU A N 1
ATOM 838 C CA . LEU A 1 109 ? 1.081 -16.118 9.615 1.00 84.31 109 LEU A CA 1
ATOM 839 C C . LEU A 1 109 ? 0.715 -14.632 9.677 1.00 84.31 109 LEU A C 1
ATOM 841 O O . LEU A 1 109 ? -0.188 -14.252 10.417 1.00 84.31 109 LEU A O 1
ATOM 845 N N . ASN A 1 110 ? 1.378 -13.796 8.879 1.00 86.88 110 ASN A N 1
ATOM 846 C CA . ASN A 1 110 ? 1.078 -12.371 8.771 1.00 86.88 110 ASN A CA 1
ATOM 847 C C . ASN A 1 110 ? -0.308 -12.160 8.154 1.00 86.88 110 ASN A C 1
ATOM 849 O O . ASN A 1 110 ? -1.093 -11.365 8.663 1.00 86.88 110 ASN A O 1
ATOM 853 N N . ALA A 1 111 ? -0.644 -12.917 7.106 1.00 87.12 111 ALA A N 1
ATOM 854 C CA . ALA A 1 111 ? -1.971 -12.905 6.508 1.00 87.12 111 ALA A CA 1
ATOM 855 C C . ALA A 1 111 ? -3.058 -13.292 7.530 1.00 87.12 111 ALA A C 1
ATOM 857 O O . ALA A 1 111 ? -4.100 -12.639 7.585 1.00 87.12 111 ALA A O 1
ATOM 858 N N . GLU A 1 112 ? -2.818 -14.297 8.377 1.00 90.38 112 GLU A N 1
ATOM 859 C CA . GLU A 1 112 ? -3.728 -14.645 9.478 1.00 90.38 112 GLU A CA 1
ATOM 860 C C . GLU A 1 112 ? -3.822 -13.526 10.524 1.00 90.38 112 GLU A C 1
ATOM 862 O O . GLU A 1 112 ? -4.916 -13.127 10.922 1.00 90.38 112 GLU A O 1
ATOM 867 N N . ALA A 1 113 ? -2.684 -12.968 10.944 1.00 93.38 113 ALA A N 1
ATOM 868 C CA . ALA A 1 113 ? -2.634 -11.902 11.941 1.00 93.38 113 ALA A CA 1
ATOM 869 C C . ALA A 1 113 ? -3.441 -10.666 11.511 1.00 93.38 113 ALA A C 1
ATOM 871 O O . ALA A 1 113 ? -4.177 -10.109 12.325 1.00 93.38 113 ALA A O 1
ATOM 872 N N . LEU A 1 114 ? -3.380 -10.298 10.227 1.00 93.19 114 LEU A N 1
ATOM 873 C CA . LEU A 1 114 ? -4.132 -9.182 9.639 1.00 93.19 114 LEU A CA 1
ATOM 874 C C . LEU A 1 114 ? -5.650 -9.414 9.562 1.00 93.19 114 LEU A C 1
ATOM 876 O O . LEU A 1 114 ? -6.376 -8.537 9.099 1.00 93.19 114 LEU A O 1
ATOM 880 N N . ARG A 1 115 ? -6.159 -10.574 9.978 1.00 94.69 115 ARG A N 1
ATOM 881 C CA . ARG A 1 115 ? -7.601 -10.855 10.064 1.00 94.69 115 ARG A CA 1
ATOM 882 C C . ARG A 1 115 ? -8.091 -11.065 11.491 1.00 94.69 115 ARG A C 1
ATOM 884 O O . ARG A 1 115 ? -9.254 -11.401 11.691 1.00 94.69 115 ARG A O 1
ATOM 891 N N . ARG A 1 116 ? -7.236 -10.877 12.498 1.00 96.38 116 ARG A N 1
ATOM 892 C CA . ARG A 1 116 ? -7.650 -11.014 13.898 1.00 96.38 116 ARG A CA 1
ATOM 893 C C . ARG A 1 116 ? -8.702 -9.963 14.236 1.00 96.38 116 ARG A C 1
ATOM 895 O O . ARG A 1 116 ? -8.467 -8.772 14.053 1.00 96.38 116 ARG A O 1
ATOM 902 N N . GLN A 1 117 ? -9.825 -10.402 14.801 1.00 95.50 117 GLN A N 1
ATOM 903 C CA . GLN A 1 117 ? -1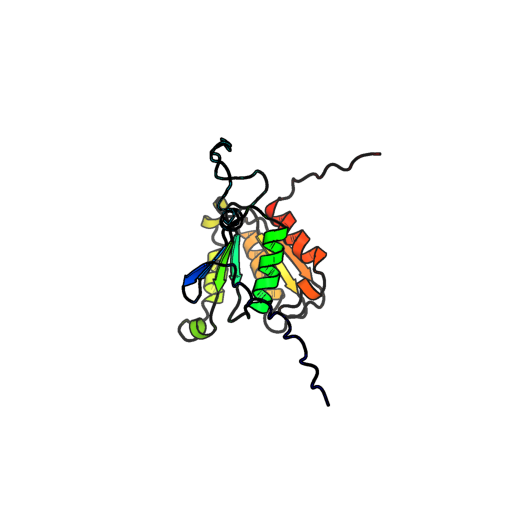0.935 -9.520 15.184 1.00 95.50 117 GLN A CA 1
ATOM 904 C C . GLN A 1 117 ? -10.523 -8.424 16.179 1.00 95.50 117 GLN A C 1
ATOM 906 O O . GLN A 1 117 ? -11.118 -7.351 16.197 1.00 95.50 117 GLN A O 1
ATOM 911 N N . SER A 1 118 ? -9.453 -8.640 16.953 1.00 96.38 118 SER A N 1
ATOM 912 C CA . SER A 1 118 ? -8.878 -7.621 17.840 1.00 96.38 118 SER A CA 1
ATOM 913 C C . SER A 1 118 ? -8.389 -6.358 17.113 1.00 96.38 118 SER A C 1
ATOM 915 O O . SER A 1 118 ? -8.159 -5.340 17.764 1.00 96.38 118 SER A O 1
ATOM 917 N N . LEU A 1 119 ? -8.232 -6.402 15.785 1.00 95.00 119 LEU A N 1
ATOM 918 C CA . LEU A 1 119 ? -7.869 -5.251 14.956 1.00 95.00 119 LEU A CA 1
ATOM 919 C C . LEU A 1 119 ? -9.081 -4.456 14.447 1.00 95.00 119 LEU A C 1
ATOM 921 O O . LEU A 1 119 ? -8.888 -3.325 14.012 1.00 95.00 119 LEU A O 1
ATOM 925 N N . LEU A 1 120 ? -10.310 -4.985 14.526 1.00 93.75 120 LEU A N 1
ATOM 926 C CA . LEU A 1 120 ? -11.515 -4.309 14.014 1.00 93.75 120 LEU A CA 1
ATOM 927 C C . LEU A 1 120 ? -11.699 -2.880 14.556 1.00 93.75 120 LEU A C 1
ATOM 929 O O . LEU A 1 120 ? -12.003 -1.997 13.760 1.00 93.75 120 LEU A O 1
ATOM 933 N N . PRO A 1 121 ? -11.456 -2.583 15.852 1.00 95.25 121 PRO A N 1
ATOM 934 C CA . PRO A 1 121 ? -11.594 -1.214 16.358 1.00 95.25 121 PRO A CA 1
ATOM 935 C C . PRO A 1 121 ? -10.530 -0.241 15.828 1.00 95.25 121 PRO A C 1
ATOM 937 O O . PRO A 1 121 ? -10.637 0.960 16.051 1.00 95.25 121 PRO A O 1
ATOM 940 N N . ARG A 1 122 ? -9.467 -0.753 15.193 1.00 93.19 122 ARG A N 1
ATOM 941 C CA . ARG A 1 122 ? -8.295 0.013 14.739 1.00 93.19 122 ARG A CA 1
ATOM 942 C C . ARG A 1 122 ? -8.235 0.175 13.224 1.00 93.19 122 ARG A C 1
ATOM 944 O O . ARG A 1 122 ? -7.420 0.953 12.741 1.00 93.19 122 ARG A O 1
ATOM 951 N N . GLU A 1 123 ? -9.055 -0.562 12.483 1.00 93.31 123 GLU A N 1
ATOM 952 C CA . GLU A 1 123 ? -9.078 -0.529 11.028 1.00 93.31 123 GLU A CA 1
ATOM 953 C C . GLU A 1 123 ? -10.447 -0.084 10.527 1.00 93.31 123 GLU A C 1
ATOM 955 O O . GLU A 1 123 ? -11.456 -0.751 10.739 1.00 93.31 123 GLU A O 1
ATOM 960 N N . THR A 1 124 ? -10.475 1.039 9.816 1.00 92.06 124 THR A N 1
ATOM 961 C CA . THR A 1 124 ? -11.729 1.594 9.301 1.00 92.06 124 THR A CA 1
ATOM 962 C C . THR A 1 124 ? -12.180 0.889 8.024 1.00 92.06 124 THR A C 1
ATOM 964 O O . THR A 1 124 ? -13.358 0.557 7.877 1.00 92.06 124 THR A O 1
ATOM 967 N N . ARG A 1 125 ? -11.259 0.713 7.067 1.00 93.50 125 ARG A N 1
ATOM 968 C CA . ARG A 1 125 ? -11.514 0.186 5.717 1.00 93.50 125 ARG A CA 1
ATOM 969 C C . ARG A 1 125 ? -10.256 -0.469 5.166 1.00 93.50 125 ARG A C 1
ATOM 971 O O . ARG A 1 125 ? -9.144 -0.063 5.503 1.00 93.50 125 ARG A O 1
ATOM 978 N N . ARG A 1 126 ? -10.448 -1.423 4.260 1.00 95.31 126 ARG A N 1
ATOM 979 C CA . ARG A 1 126 ? -9.374 -2.119 3.556 1.00 95.31 126 ARG A CA 1
ATOM 980 C C . ARG A 1 126 ? -9.691 -2.246 2.082 1.00 95.31 126 ARG A C 1
ATOM 982 O O . ARG A 1 126 ? -10.789 -2.661 1.734 1.00 95.31 126 ARG A O 1
ATOM 989 N N . THR A 1 127 ? -8.698 -2.003 1.237 1.00 97.19 127 THR A N 1
ATOM 990 C CA . THR A 1 127 ? -8.830 -2.192 -0.209 1.00 97.19 127 THR A CA 1
ATOM 991 C C . THR A 1 127 ? -7.710 -3.067 -0.735 1.00 97.19 127 THR A C 1
ATOM 993 O O . THR A 1 127 ? -6.537 -2.823 -0.461 1.00 97.19 127 THR A O 1
ATOM 996 N N . TYR A 1 128 ? -8.080 -4.081 -1.512 1.00 97.62 128 TYR A N 1
ATOM 997 C CA . TYR A 1 128 ? -7.151 -4.938 -2.239 1.00 97.62 128 TYR A CA 1
ATOM 998 C C . TYR A 1 128 ? -7.140 -4.525 -3.709 1.00 97.62 128 TYR A C 1
ATOM 1000 O O . TYR A 1 128 ? -8.182 -4.562 -4.355 1.00 97.62 128 TYR A O 1
ATOM 1008 N N . LEU A 1 129 ? -5.971 -4.169 -4.239 1.00 97.69 129 LEU A N 1
ATOM 1009 C CA . LEU A 1 129 ? -5.749 -3.852 -5.654 1.00 97.69 129 LEU A CA 1
ATOM 1010 C C . LEU A 1 129 ? -4.899 -4.976 -6.254 1.00 97.69 129 LEU A C 1
ATOM 1012 O O . LEU A 1 129 ? -3.784 -5.205 -5.785 1.00 97.69 129 LEU A O 1
ATOM 1016 N N . TYR A 1 130 ? -5.412 -5.701 -7.247 1.00 97.94 130 TYR A N 1
ATOM 1017 C CA . TYR A 1 130 ? -4.730 -6.879 -7.798 1.00 97.94 130 TYR A CA 1
ATOM 1018 C C . TYR A 1 130 ? -5.110 -7.133 -9.259 1.00 97.94 130 TYR A C 1
ATOM 1020 O O . TYR A 1 130 ? -6.156 -6.687 -9.730 1.00 97.94 130 TYR A O 1
ATOM 1028 N N . GLY A 1 131 ? -4.249 -7.844 -9.989 1.00 97.75 131 GLY A N 1
ATOM 1029 C CA . GLY A 1 131 ? -4.451 -8.163 -11.401 1.00 97.75 131 GLY A CA 1
ATOM 1030 C C . GLY A 1 131 ? -4.576 -9.663 -11.657 1.00 97.75 131 GLY A C 1
ATOM 1031 O O . GLY A 1 131 ? -3.945 -10.460 -10.967 1.00 97.75 131 GLY A O 1
ATOM 1032 N N . THR A 1 132 ? -5.390 -10.061 -12.640 1.00 98.00 132 THR A N 1
ATOM 1033 C CA . THR A 1 132 ? -5.641 -11.489 -12.927 1.00 98.00 132 THR A CA 1
ATOM 1034 C C . THR A 1 132 ? -4.525 -12.186 -13.709 1.00 98.00 132 THR A C 1
ATOM 1036 O O . THR A 1 132 ? -4.526 -13.412 -13.786 1.00 98.00 132 THR A O 1
ATOM 1039 N N . ALA A 1 133 ? -3.551 -11.432 -14.232 1.00 97.38 133 ALA A N 1
ATOM 1040 C CA . ALA A 1 133 ? -2.389 -11.944 -14.963 1.00 97.38 133 ALA A CA 1
ATOM 1041 C C . ALA A 1 133 ? -1.067 -11.788 -14.182 1.00 97.38 133 ALA A C 1
ATOM 1043 O O . ALA A 1 133 ? 0.015 -11.812 -14.767 1.00 97.38 133 ALA A O 1
ATOM 1044 N N . ASP A 1 134 ? -1.121 -11.601 -12.859 1.00 96.81 134 ASP A N 1
ATOM 1045 C CA . ASP A 1 134 ? 0.077 -11.579 -12.018 1.00 96.81 134 ASP A CA 1
ATOM 1046 C C . ASP A 1 134 ? 0.635 -13.004 -11.846 1.00 96.81 134 ASP A C 1
ATOM 1048 O O . ASP A 1 134 ? 0.043 -13.855 -11.182 1.00 96.81 134 ASP A O 1
ATOM 1052 N N . ALA A 1 135 ? 1.790 -13.262 -12.464 1.00 94.75 135 ALA A N 1
ATOM 1053 C CA . ALA A 1 135 ? 2.471 -14.554 -12.413 1.00 94.75 135 ALA A CA 1
ATOM 1054 C C . ALA A 1 135 ? 3.244 -14.802 -11.100 1.00 94.75 135 ALA A C 1
ATOM 1056 O O . ALA A 1 135 ? 3.704 -15.917 -10.865 1.00 94.75 135 ALA A O 1
ATOM 1057 N N . VAL A 1 136 ? 3.416 -13.779 -10.255 1.00 92.00 136 VAL A N 1
ATOM 1058 C CA . VAL A 1 136 ? 4.152 -13.861 -8.983 1.00 92.00 136 VAL A CA 1
ATOM 1059 C C . VAL A 1 136 ? 3.189 -14.074 -7.818 1.00 92.00 136 VAL A C 1
ATOM 1061 O O . VAL A 1 136 ? 3.449 -14.902 -6.946 1.00 92.00 136 VAL A O 1
ATOM 1064 N N . ILE A 1 137 ? 2.071 -13.344 -7.797 1.00 90.12 137 ILE A N 1
ATOM 1065 C CA . ILE A 1 137 ? 1.059 -13.414 -6.740 1.00 90.12 137 ILE A CA 1
ATOM 1066 C C . ILE A 1 137 ? -0.291 -13.783 -7.351 1.00 90.12 137 ILE A C 1
ATOM 1068 O O . ILE A 1 137 ? -0.944 -12.956 -7.982 1.00 90.12 137 ILE A O 1
ATOM 1072 N N . SER A 1 138 ? -0.752 -15.012 -7.098 1.00 94.50 138 SER A N 1
ATOM 1073 C CA . SER A 1 138 ? -2.077 -15.449 -7.550 1.00 94.50 138 SER A CA 1
ATOM 1074 C C . SER A 1 138 ? -3.179 -14.561 -6.967 1.00 94.50 138 SER A C 1
ATOM 1076 O O . SER A 1 138 ? -3.346 -14.465 -5.746 1.00 94.50 138 SER A O 1
ATOM 1078 N N . TRP A 1 139 ? -3.984 -13.965 -7.847 1.00 97.31 139 TRP A N 1
ATOM 1079 C CA . TRP A 1 139 ? -5.147 -13.162 -7.470 1.00 97.31 139 TRP A CA 1
ATOM 1080 C C . TRP A 1 139 ? -6.164 -13.949 -6.633 1.00 97.31 139 TRP A C 1
ATOM 1082 O O . TRP A 1 139 ? -6.833 -13.378 -5.775 1.00 97.31 139 TRP A O 1
ATOM 1092 N N . GLN A 1 140 ? -6.241 -15.270 -6.816 1.00 97.06 140 GLN A N 1
ATOM 1093 C CA . GLN A 1 140 ? -7.142 -16.130 -6.048 1.00 97.06 140 GLN A CA 1
ATOM 1094 C C . GLN A 1 140 ? -6.766 -16.150 -4.564 1.00 97.06 140 GLN A C 1
ATOM 1096 O O . GLN A 1 140 ? -7.649 -16.158 -3.711 1.00 97.06 140 GLN A O 1
ATOM 1101 N N . HIS A 1 141 ? -5.469 -16.101 -4.237 1.00 94.88 141 HIS A N 1
ATOM 1102 C CA . HIS A 1 141 ? -5.019 -15.983 -2.848 1.00 94.88 141 HIS A CA 1
ATOM 1103 C C . HIS A 1 141 ? -5.372 -14.614 -2.251 1.00 94.88 141 HIS A C 1
ATOM 1105 O O . HIS A 1 141 ? -5.722 -14.532 -1.074 1.00 94.88 141 HIS A O 1
ATOM 1111 N N . VAL A 1 142 ? -5.321 -13.547 -3.056 1.00 96.19 142 VAL A N 1
ATOM 1112 C CA . VAL A 1 142 ? -5.739 -12.201 -2.629 1.00 96.19 142 VAL A CA 1
ATOM 1113 C C . VAL A 1 142 ? -7.229 -12.189 -2.297 1.00 96.19 142 VAL A C 1
ATOM 1115 O O . VAL A 1 142 ? -7.623 -11.730 -1.226 1.00 96.19 142 VAL A O 1
ATOM 1118 N N . GLU A 1 143 ? -8.061 -12.744 -3.176 1.00 97.62 143 GLU A N 1
ATOM 1119 C CA . GLU A 1 143 ? -9.505 -12.826 -2.953 1.00 97.62 143 GLU A CA 1
ATOM 1120 C C . GLU A 1 143 ? -9.882 -13.727 -1.797 1.00 97.62 143 GLU A C 1
ATOM 1122 O O . GLU A 1 143 ? -10.802 -13.420 -1.040 1.00 97.62 143 GLU A O 1
ATOM 1127 N N . ASP A 1 144 ? -9.163 -14.827 -1.640 1.00 96.75 144 ASP A N 1
ATOM 1128 C CA . ASP A 1 144 ? -9.346 -15.715 -0.517 1.00 96.75 144 ASP A CA 1
ATOM 1129 C C . ASP A 1 144 ? -9.026 -15.037 0.817 1.00 96.75 144 ASP A C 1
ATOM 1131 O O . ASP A 1 144 ? -9.821 -15.120 1.758 1.00 96.75 144 ASP A O 1
ATOM 1135 N N . HIS A 1 145 ? -7.931 -14.279 0.884 1.00 96.69 145 HIS A N 1
ATOM 1136 C CA . HIS A 1 145 ? -7.610 -13.477 2.060 1.00 96.69 145 HIS A CA 1
ATOM 1137 C C . HIS A 1 145 ? -8.666 -12.400 2.329 1.00 96.69 145 HIS A C 1
ATOM 1139 O O . HIS A 1 145 ? -9.130 -12.274 3.464 1.00 96.69 145 HIS A O 1
ATOM 1145 N N . ALA A 1 146 ? -9.096 -11.681 1.291 1.00 97.56 146 ALA A N 1
ATOM 1146 C CA . ALA A 1 146 ? -10.124 -10.651 1.387 1.00 97.56 146 ALA A CA 1
ATOM 1147 C C . ALA A 1 146 ? -11.464 -11.215 1.889 1.00 97.56 146 ALA A C 1
ATOM 1149 O O . ALA A 1 146 ? -12.046 -10.672 2.825 1.00 97.56 146 ALA A O 1
ATOM 1150 N N . ARG A 1 147 ? -11.910 -12.357 1.355 1.00 97.69 147 ARG A N 1
ATOM 1151 C CA . ARG A 1 147 ? -13.140 -13.041 1.787 1.00 97.69 147 ARG A CA 1
ATOM 1152 C C . ARG A 1 147 ? -13.069 -13.483 3.249 1.00 97.69 147 ARG A C 1
ATOM 1154 O O . ARG A 1 147 ? -14.040 -13.347 3.992 1.00 97.69 147 ARG A O 1
ATOM 1161 N N . ARG A 1 148 ? -11.922 -14.015 3.689 1.00 97.06 148 ARG A N 1
ATOM 1162 C CA . ARG A 1 148 ? -11.716 -14.381 5.102 1.00 97.06 148 ARG A CA 1
ATOM 1163 C C . ARG A 1 148 ? -11.717 -13.144 6.007 1.00 97.06 148 ARG A C 1
ATOM 1165 O O . ARG A 1 148 ? -12.186 -13.232 7.140 1.00 97.06 148 ARG A O 1
ATOM 1172 N N . ALA A 1 149 ? -11.203 -12.005 5.534 1.00 97.06 149 ALA A N 1
ATOM 1173 C CA . ALA A 1 149 ? -11.257 -10.738 6.265 1.00 97.06 149 ALA A CA 1
ATOM 1174 C C . ALA A 1 149 ? -12.704 -10.227 6.385 1.00 97.06 149 ALA A C 1
ATOM 1176 O O . ALA A 1 149 ? -13.139 -9.922 7.490 1.00 97.06 149 ALA A O 1
ATOM 1177 N N . GLU A 1 150 ? -13.480 -10.238 5.296 1.00 96.88 150 GLU A N 1
ATOM 1178 C CA . GLU A 1 150 ? -14.922 -9.922 5.310 1.00 96.88 150 GLU A CA 1
ATOM 1179 C C . GLU A 1 150 ? -15.671 -10.813 6.312 1.00 96.88 150 GLU A C 1
ATOM 1181 O O . GLU A 1 150 ? -16.388 -10.318 7.177 1.00 96.88 150 GLU A O 1
ATOM 1186 N N . SER A 1 151 ? -15.414 -12.125 6.276 1.00 97.12 151 SER A N 1
ATOM 1187 C CA . SER A 1 151 ? -16.007 -13.101 7.207 1.00 97.12 151 SER A CA 1
ATOM 1188 C C . SER A 1 151 ? -15.608 -12.863 8.671 1.00 97.12 151 SER A C 1
ATOM 1190 O O . SER A 1 151 ? -16.292 -13.322 9.580 1.00 97.12 151 SER A O 1
ATOM 1192 N N . SER A 1 152 ? -14.505 -12.146 8.912 1.00 96.25 152 SER A N 1
ATOM 1193 C CA . SER A 1 152 ? -14.051 -11.744 10.250 1.00 96.25 152 SER A CA 1
ATOM 1194 C C . SER A 1 152 ? -14.588 -10.371 10.680 1.00 96.25 152 SER A C 1
ATOM 1196 O O . SER A 1 152 ? -14.228 -9.911 11.758 1.00 96.25 152 SER A O 1
ATOM 1198 N N . GLY A 1 153 ? -15.428 -9.715 9.868 1.00 96.25 153 GLY A N 1
ATOM 1199 C CA . GLY A 1 153 ? -16.093 -8.445 10.187 1.00 96.25 153 GLY A CA 1
ATOM 1200 C C . GLY A 1 153 ? -15.448 -7.186 9.594 1.00 96.25 153 GLY A C 1
ATOM 1201 O O . GLY A 1 153 ? -15.920 -6.083 9.865 1.00 96.25 153 GLY A O 1
ATOM 1202 N N . PHE A 1 154 ? -14.379 -7.310 8.799 1.00 96.62 154 PHE A N 1
ATOM 1203 C CA . PHE A 1 154 ? -13.703 -6.147 8.212 1.00 96.62 154 PHE A CA 1
ATOM 1204 C C . PHE A 1 154 ? -14.495 -5.564 7.035 1.00 96.62 154 PHE A C 1
ATOM 1206 O O . PHE A 1 154 ? -15.060 -6.296 6.221 1.00 96.62 154 PHE A O 1
ATOM 1213 N N . LYS A 1 155 ? -14.468 -4.232 6.892 1.00 95.62 155 LYS A N 1
ATOM 1214 C CA . LYS A 1 155 ? -14.994 -3.531 5.711 1.00 95.62 155 LYS A CA 1
ATOM 1215 C C . LYS A 1 155 ? -13.972 -3.590 4.580 1.00 95.62 155 LYS A C 1
ATOM 1217 O O . LYS A 1 155 ? -12.971 -2.871 4.609 1.00 95.62 155 LYS A O 1
ATOM 1222 N N . VAL A 1 156 ? -14.225 -4.449 3.599 1.00 96.00 156 VAL A N 1
ATOM 1223 C CA . VAL A 1 156 ? -13.285 -4.745 2.515 1.00 96.00 156 VAL A CA 1
ATOM 1224 C C . VAL A 1 156 ? -13.833 -4.297 1.161 1.00 96.00 156 VAL A C 1
ATOM 1226 O O . VAL A 1 156 ? -14.987 -4.540 0.826 1.00 96.00 156 VAL A O 1
ATOM 1229 N N . ARG A 1 157 ? -12.959 -3.693 0.357 1.00 96.25 157 ARG A N 1
ATOM 1230 C CA . ARG A 1 157 ? -13.131 -3.406 -1.067 1.00 96.25 157 ARG A CA 1
ATOM 1231 C C . ARG A 1 157 ? -12.129 -4.229 -1.874 1.00 96.25 157 ARG A C 1
ATOM 1233 O O . ARG A 1 157 ? -10.980 -4.413 -1.467 1.00 96.25 157 ARG A O 1
ATOM 1240 N N . LYS A 1 158 ? -12.546 -4.711 -3.041 1.00 97.69 158 LYS A N 1
ATOM 1241 C CA . LYS A 1 158 ? -11.710 -5.491 -3.963 1.00 97.69 158 LYS A CA 1
ATOM 1242 C C . LYS A 1 158 ? -11.720 -4.829 -5.334 1.00 97.69 158 LYS A C 1
ATOM 1244 O O . LYS A 1 158 ? -12.764 -4.737 -5.963 1.00 97.69 158 LYS A O 1
ATOM 1249 N N . GLU A 1 159 ? -10.548 -4.436 -5.805 1.00 97.75 159 GLU A N 1
ATOM 1250 C CA . GLU A 1 159 ? -10.322 -3.870 -7.128 1.00 97.75 159 GLU A CA 1
ATOM 1251 C C . GLU A 1 159 ? -9.531 -4.847 -7.991 1.00 97.75 159 GLU A C 1
ATOM 1253 O O . GLU A 1 159 ? -8.297 -4.894 -7.953 1.00 97.75 159 GLU A O 1
ATOM 1258 N N . ARG A 1 160 ? -10.267 -5.631 -8.782 1.00 97.69 160 ARG A N 1
ATOM 1259 C CA . ARG A 1 160 ? -9.700 -6.566 -9.752 1.00 97.69 160 ARG A CA 1
ATOM 1260 C C . ARG A 1 160 ? -9.431 -5.863 -11.085 1.00 97.69 160 ARG A C 1
ATOM 1262 O O . ARG A 1 160 ? -10.336 -5.267 -11.677 1.00 97.69 160 ARG A O 1
ATOM 1269 N N . PHE A 1 161 ? -8.198 -5.960 -11.569 1.00 98.06 161 PHE A N 1
ATOM 1270 C CA . PHE A 1 161 ? -7.764 -5.464 -12.876 1.00 98.06 161 PHE A CA 1
ATOM 1271 C C . PHE A 1 161 ? -7.580 -6.643 -13.833 1.00 98.06 161 PHE A C 1
ATOM 1273 O O . PHE A 1 161 ? -6.606 -7.396 -13.734 1.00 98.06 161 PHE A O 1
ATOM 1280 N N . GLU A 1 162 ? -8.504 -6.804 -14.778 1.00 97.38 162 GLU A N 1
ATOM 1281 C CA . GLU A 1 162 ? -8.469 -7.934 -15.708 1.00 97.38 162 GLU A CA 1
ATOM 1282 C C . GLU A 1 162 ? -7.248 -7.884 -16.626 1.00 97.38 162 GLU A C 1
ATOM 1284 O O . GLU A 1 162 ? -7.015 -6.884 -17.300 1.00 97.38 162 GLU A O 1
ATOM 1289 N N . GLY A 1 163 ? -6.437 -8.942 -16.638 1.00 96.38 163 GLY A N 1
ATOM 1290 C CA . GLY A 1 163 ? -5.157 -9.002 -17.344 1.00 96.38 163 GLY A CA 1
ATOM 1291 C C . GLY A 1 163 ? -4.086 -8.075 -16.756 1.00 96.38 163 GLY A C 1
ATOM 1292 O O . GLY A 1 163 ? -3.197 -7.638 -17.481 1.00 96.38 163 GLY A O 1
ATOM 1293 N N . GLY A 1 164 ? -4.228 -7.625 -15.507 1.00 96.69 164 GLY A N 1
ATOM 1294 C CA . GLY A 1 164 ? -3.187 -6.865 -14.815 1.00 96.69 164 GLY A CA 1
ATOM 1295 C C . GLY A 1 164 ? -2.028 -7.780 -14.425 1.00 96.69 164 GLY A C 1
ATOM 1296 O O . GLY A 1 164 ? -2.237 -8.746 -13.699 1.00 96.69 164 GLY A O 1
ATOM 1297 N N . GLU A 1 165 ? -0.827 -7.477 -14.904 1.00 96.75 165 GLU A N 1
ATOM 1298 C CA . GLU A 1 165 ? 0.410 -8.189 -14.568 1.00 96.75 165 GLU A CA 1
ATOM 1299 C C . GLU A 1 165 ? 1.050 -7.638 -13.284 1.00 96.75 165 GLU A C 1
ATOM 1301 O O . GLU A 1 165 ? 0.686 -6.559 -12.789 1.00 96.75 165 GLU A O 1
ATOM 1306 N N . HIS A 1 166 ? 2.075 -8.333 -12.791 1.00 95.00 166 HIS A N 1
ATOM 1307 C CA . HIS A 1 166 ? 2.834 -7.936 -11.610 1.00 95.00 166 HIS A CA 1
ATOM 1308 C C . HIS A 1 166 ? 3.373 -6.495 -11.717 1.00 95.00 166 HIS A C 1
ATOM 1310 O O . HIS A 1 166 ? 4.066 -6.135 -12.669 1.00 95.00 166 HIS A O 1
ATOM 1316 N N . VAL A 1 167 ? 3.054 -5.643 -10.733 1.00 91.38 167 VAL A N 1
ATOM 1317 C CA . VAL A 1 167 ? 3.509 -4.230 -10.651 1.00 91.38 167 VAL A CA 1
ATOM 1318 C C . VAL A 1 167 ? 3.090 -3.377 -11.874 1.00 91.38 167 VAL A C 1
ATOM 1320 O O . VAL A 1 167 ? 3.708 -2.359 -12.205 1.00 91.38 167 VAL A O 1
ATOM 1323 N N . SER A 1 168 ? 2.009 -3.756 -12.564 1.00 93.56 168 SER A N 1
ATOM 1324 C CA . SER A 1 168 ? 1.540 -3.057 -13.774 1.00 93.56 168 SER A CA 1
ATOM 1325 C C . SER A 1 168 ? 0.250 -2.251 -13.589 1.00 93.56 168 SER A C 1
ATOM 1327 O O . SER A 1 168 ? -0.081 -1.455 -14.462 1.00 93.56 168 SER A O 1
ATOM 1329 N N . LEU A 1 169 ? -0.456 -2.389 -12.458 1.00 96.12 169 LEU A N 1
ATOM 1330 C CA . LEU A 1 169 ? -1.835 -1.889 -12.309 1.00 96.12 169 LEU A CA 1
ATOM 1331 C C . LEU A 1 169 ? -1.981 -0.391 -12.605 1.00 96.12 169 LEU A C 1
ATOM 1333 O O . LEU A 1 169 ? -2.850 0.000 -13.375 1.00 96.12 169 LEU A O 1
ATOM 1337 N N . VAL A 1 170 ? -1.071 0.437 -12.082 1.00 95.25 170 VAL A N 1
ATOM 1338 C CA . VAL A 1 170 ? -1.067 1.887 -12.351 1.00 95.25 170 VAL A CA 1
ATOM 1339 C C . VAL A 1 170 ? -0.777 2.201 -13.821 1.00 95.25 170 VAL A C 1
ATOM 1341 O O . VAL A 1 170 ? -1.290 3.183 -14.340 1.00 95.25 170 VAL A O 1
ATOM 1344 N N . ARG A 1 171 ? 0.043 1.399 -14.514 1.00 93.44 171 ARG A N 1
ATOM 1345 C CA . ARG A 1 171 ? 0.269 1.588 -15.959 1.00 93.44 171 ARG A CA 1
ATOM 1346 C C . ARG A 1 171 ? -0.965 1.218 -16.770 1.00 93.44 171 ARG A C 1
ATOM 1348 O O . ARG A 1 171 ? -1.188 1.806 -17.818 1.00 93.44 171 ARG A O 1
ATOM 1355 N N . LYS A 1 172 ? -1.713 0.225 -16.295 1.00 94.00 172 LYS A N 1
ATOM 1356 C CA . LYS A 1 172 ? -2.897 -0.293 -16.966 1.00 94.00 172 LYS A CA 1
ATOM 1357 C C . LYS A 1 172 ? -4.075 0.670 -16.864 1.00 94.00 172 LYS A C 1
ATOM 1359 O O . LYS A 1 172 ? -4.701 0.952 -17.875 1.00 94.00 172 LYS A O 1
ATOM 1364 N N . ASP A 1 173 ? -4.350 1.168 -15.663 1.00 96.75 173 ASP A N 1
ATOM 1365 C CA . ASP A 1 173 ? -5.385 2.172 -15.417 1.00 96.75 173 ASP A CA 1
ATOM 1366 C C . ASP A 1 173 ? -5.043 2.957 -14.140 1.00 96.75 173 ASP A C 1
ATOM 1368 O O . ASP A 1 173 ? -5.345 2.556 -13.010 1.00 96.75 173 ASP A O 1
ATOM 1372 N N . SER A 1 174 ? -4.333 4.071 -14.330 1.00 96.25 174 SER A N 1
ATOM 1373 C CA . SER A 1 174 ? -3.872 4.927 -13.236 1.00 96.25 174 SER A CA 1
ATOM 1374 C C . SER A 1 174 ? -5.034 5.620 -12.535 1.00 96.25 174 SER A C 1
ATOM 1376 O O . SER A 1 174 ? -5.030 5.716 -11.307 1.00 96.25 174 SER A O 1
ATOM 1378 N N . GLN A 1 175 ? -6.030 6.082 -13.294 1.00 96.56 175 GLN A N 1
ATOM 1379 C CA . GLN A 1 175 ? -7.169 6.811 -12.757 1.00 96.56 175 GLN A CA 1
ATOM 1380 C C . GLN A 1 175 ? -7.951 5.927 -11.792 1.00 96.56 175 GLN A C 1
ATOM 1382 O O . GLN A 1 175 ? -8.130 6.312 -10.638 1.00 96.56 175 GLN A O 1
ATOM 1387 N N . ARG A 1 176 ? -8.327 4.715 -12.216 1.00 96.88 176 ARG A N 1
ATOM 1388 C CA . ARG A 1 176 ? -9.057 3.771 -11.365 1.00 96.88 176 ARG A CA 1
ATOM 1389 C C . ARG A 1 176 ? -8.259 3.375 -10.126 1.00 96.88 176 ARG A C 1
ATOM 1391 O O . ARG A 1 176 ? -8.815 3.342 -9.030 1.00 96.88 176 ARG A O 1
ATOM 1398 N N . TYR A 1 177 ? -6.960 3.104 -10.274 1.00 97.81 177 TYR A N 1
ATOM 1399 C CA . TYR A 1 177 ? -6.096 2.746 -9.145 1.00 97.81 177 TYR A CA 1
ATOM 1400 C C . TYR A 1 177 ? -6.097 3.838 -8.068 1.00 97.81 177 TYR A C 1
ATOM 1402 O O . TYR A 1 177 ? -6.313 3.562 -6.888 1.00 97.81 177 TYR A O 1
ATOM 1410 N N . TRP A 1 178 ? -5.861 5.089 -8.465 1.00 97.50 178 TRP A N 1
ATOM 1411 C CA . TRP A 1 178 ? -5.744 6.198 -7.520 1.00 97.50 178 TRP A CA 1
ATOM 1412 C C . TRP A 1 178 ? -7.093 6.680 -6.992 1.00 97.50 178 TRP A C 1
ATOM 1414 O O . TRP A 1 178 ? -7.171 7.090 -5.835 1.00 97.50 178 TRP A O 1
ATOM 1424 N N . GLN A 1 179 ? -8.157 6.562 -7.789 1.00 96.25 179 GLN A N 1
ATOM 1425 C CA . GLN A 1 179 ? -9.525 6.782 -7.334 1.00 96.25 179 GLN A CA 1
ATOM 1426 C C . GLN A 1 179 ? -9.893 5.793 -6.227 1.00 96.25 179 GLN A C 1
ATOM 1428 O O . GLN A 1 179 ? -10.358 6.217 -5.175 1.00 96.25 179 GLN A O 1
ATOM 1433 N N . ALA A 1 180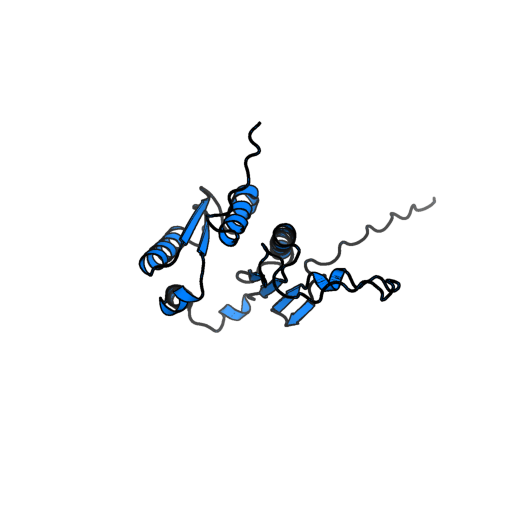 ? -9.578 4.506 -6.394 1.00 96.31 180 ALA A N 1
ATOM 1434 C CA . ALA A 1 180 ? -9.804 3.510 -5.353 1.00 96.31 180 ALA A CA 1
ATOM 1435 C C . ALA A 1 180 ? -9.067 3.845 -4.048 1.00 96.31 180 ALA A C 1
ATOM 1437 O O . ALA A 1 180 ? -9.654 3.747 -2.972 1.00 96.31 180 ALA A O 1
ATOM 1438 N N . VAL A 1 181 ? -7.801 4.277 -4.121 1.00 95.81 181 VAL A N 1
ATOM 1439 C CA . VAL A 1 181 ? -7.033 4.713 -2.937 1.00 95.81 181 VAL A CA 1
ATOM 1440 C C . VAL A 1 181 ? -7.712 5.899 -2.245 1.00 95.81 181 VAL A C 1
ATOM 1442 O O . VAL A 1 181 ? -7.891 5.873 -1.027 1.00 95.81 181 VAL A O 1
ATOM 1445 N N . LYS A 1 182 ? -8.124 6.913 -3.014 1.00 94.44 182 LYS A N 1
ATOM 1446 C CA . LYS A 1 182 ? -8.797 8.107 -2.491 1.00 94.44 182 LYS A CA 1
ATOM 1447 C C . LYS A 1 182 ? -10.140 7.768 -1.833 1.00 94.44 182 LYS A C 1
ATOM 1449 O O . LYS A 1 182 ? -10.355 8.117 -0.676 1.00 94.44 182 LYS A O 1
ATOM 1454 N N . GLU A 1 183 ? -10.999 7.027 -2.525 1.00 93.56 183 GLU A N 1
ATOM 1455 C CA . GLU A 1 183 ? -12.325 6.623 -2.035 1.00 93.56 183 GLU A CA 1
ATOM 1456 C C . GLU A 1 183 ? -12.235 5.730 -0.793 1.00 93.56 183 GLU A C 1
ATOM 1458 O O . GLU A 1 183 ? -13.062 5.824 0.110 1.00 93.56 183 GLU A O 1
ATOM 1463 N N . THR A 1 184 ? -11.199 4.890 -0.699 1.00 93.50 184 THR A N 1
ATOM 1464 C CA . THR A 1 184 ? -10.950 4.078 0.504 1.00 93.50 184 THR A CA 1
ATOM 1465 C C . THR A 1 184 ? -10.701 4.952 1.728 1.00 93.50 184 THR A C 1
ATOM 1467 O O . THR A 1 184 ? -11.158 4.623 2.824 1.00 93.50 184 THR A O 1
ATOM 1470 N N . TRP A 1 185 ? -9.972 6.055 1.553 1.00 92.06 185 TRP A N 1
ATOM 1471 C CA . TRP A 1 185 ? -9.700 6.994 2.632 1.00 92.06 185 TRP A CA 1
ATOM 1472 C C . TRP A 1 185 ? -10.951 7.789 3.018 1.00 92.06 185 TRP A C 1
ATOM 1474 O O . TRP A 1 185 ? -11.345 7.787 4.185 1.00 92.06 185 TRP A O 1
ATOM 1484 N N . GLU A 1 186 ? -11.600 8.419 2.037 1.00 89.94 186 GLU A N 1
ATOM 1485 C CA . GLU A 1 186 ? -12.786 9.262 2.250 1.00 89.94 186 GLU A CA 1
ATOM 1486 C C . GLU A 1 186 ? -13.969 8.454 2.806 1.00 89.94 186 GLU A C 1
ATOM 1488 O O . GLU A 1 186 ? -14.683 8.904 3.705 1.00 89.94 186 GLU A O 1
ATOM 1493 N N . GLY A 1 187 ? -14.118 7.214 2.339 1.00 83.56 187 GLY A N 1
ATOM 1494 C CA . GLY A 1 187 ? -15.202 6.321 2.704 1.00 83.56 187 GLY A CA 1
ATOM 1495 C C . GLY A 1 187 ? -16.522 6.617 1.999 1.00 83.56 187 GLY A C 1
ATOM 1496 O O . GLY A 1 187 ? -16.787 7.739 1.574 1.00 83.56 187 GLY A O 1
ATOM 1497 N N . ASP A 1 188 ? -17.387 5.601 1.933 1.00 60.34 188 ASP A N 1
ATOM 1498 C CA . ASP A 1 188 ? -18.750 5.748 1.412 1.00 60.34 188 ASP A CA 1
ATOM 1499 C C . ASP A 1 188 ? -19.537 6.740 2.290 1.00 60.34 188 ASP A C 1
ATOM 1501 O O . ASP A 1 188 ? -19.948 6.417 3.408 1.00 60.34 188 ASP A O 1
ATOM 1505 N N . GLY A 1 189 ? -19.655 7.981 1.808 1.00 48.28 189 GLY A N 1
ATOM 1506 C CA . GLY A 1 189 ? -20.216 9.125 2.533 1.00 48.28 189 GLY A CA 1
ATOM 1507 C C . GLY A 1 189 ? -19.736 10.497 2.035 1.00 48.28 189 GLY A C 1
ATOM 1508 O O . GLY A 1 189 ? -20.389 11.501 2.320 1.00 48.28 189 GLY A O 1
ATOM 1509 N N . ALA A 1 190 ? -18.653 10.566 1.252 1.00 42.03 190 ALA A N 1
ATOM 1510 C CA . ALA A 1 190 ? -18.247 11.793 0.563 1.00 42.03 190 ALA A CA 1
ATOM 1511 C C . ALA A 1 190 ? -19.160 12.068 -0.649 1.00 42.03 190 ALA A C 1
ATOM 1513 O O . ALA A 1 190 ? -18.829 11.781 -1.798 1.00 42.03 190 ALA A O 1
ATOM 1514 N N . VAL A 1 191 ? -20.354 12.606 -0.389 1.00 34.91 191 VAL A N 1
ATOM 1515 C CA . VAL A 1 191 ? -21.222 13.169 -1.428 1.00 34.91 191 VAL A CA 1
ATOM 1516 C C . VAL A 1 191 ? -20.536 14.424 -1.966 1.00 34.91 191 VAL A C 1
ATOM 1518 O O . VAL A 1 191 ? -20.584 15.485 -1.346 1.00 34.91 191 VAL A O 1
ATOM 1521 N N . PHE A 1 192 ? -19.882 14.318 -3.120 1.00 40.53 192 PHE A N 1
ATOM 1522 C CA . PHE A 1 192 ? -19.493 15.501 -3.876 1.00 40.53 192 PHE A CA 1
ATOM 1523 C C . PHE A 1 192 ? -20.765 16.102 -4.466 1.00 40.53 192 PHE A C 1
ATOM 1525 O O . PHE A 1 192 ? -21.476 15.444 -5.225 1.00 40.53 192 PHE A O 1
ATOM 1532 N N . GLY A 1 193 ? -21.078 17.333 -4.059 1.00 35.44 193 GLY A N 1
ATOM 1533 C CA . GLY A 1 193 ? -22.215 18.082 -4.570 1.00 35.44 193 GLY A CA 1
ATOM 1534 C C . GLY A 1 193 ? -22.171 18.121 -6.092 1.00 35.44 193 GLY A C 1
ATOM 1535 O O . GLY A 1 193 ? -21.367 18.840 -6.680 1.00 35.44 193 GLY A O 1
ATOM 1536 N N . ALA A 1 194 ? -23.053 17.352 -6.725 1.00 30.14 194 ALA A N 1
ATOM 1537 C CA . ALA A 1 194 ? -23.457 17.625 -8.085 1.00 30.14 194 ALA A CA 1
ATOM 1538 C C . ALA A 1 194 ? -24.106 19.011 -8.057 1.00 30.14 194 ALA A C 1
ATOM 1540 O O . ALA A 1 194 ? -25.190 19.186 -7.494 1.00 30.14 194 ALA A O 1
ATOM 1541 N N . ALA A 1 195 ? -23.412 20.001 -8.617 1.00 37.34 195 ALA A N 1
ATOM 1542 C CA . ALA A 1 195 ? -24.052 21.226 -9.048 1.00 37.34 195 ALA A CA 1
ATOM 1543 C C . ALA A 1 195 ? -25.159 20.809 -10.021 1.00 37.34 195 ALA A C 1
ATOM 1545 O O . ALA A 1 195 ? -24.893 20.379 -11.143 1.00 37.34 195 ALA A O 1
ATOM 1546 N N . LYS A 1 196 ? -26.400 20.841 -9.535 1.00 36.03 196 LYS A N 1
ATOM 1547 C CA . LYS A 1 196 ? -27.574 20.845 -10.392 1.00 36.03 196 LYS A CA 1
ATOM 1548 C C . LYS A 1 196 ? -27.547 22.181 -11.125 1.00 36.03 196 LYS A C 1
ATOM 1550 O O . LYS A 1 196 ? -27.734 23.212 -10.484 1.00 36.03 196 LYS A O 1
ATOM 1555 N N . ASN A 1 197 ? -27.298 22.128 -12.425 1.00 35.19 197 ASN A N 1
ATOM 1556 C CA . ASN A 1 197 ? -27.868 23.092 -13.354 1.00 35.19 197 ASN A CA 1
ATOM 1557 C C . ASN A 1 197 ? -29.094 22.432 -13.975 1.00 35.19 197 ASN A C 1
ATOM 1559 O O . ASN A 1 197 ? -28.970 21.242 -14.349 1.00 35.19 197 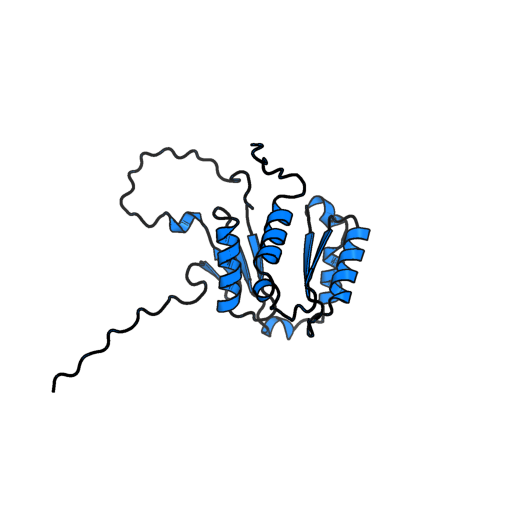ASN A O 1
#

InterPro domains:
  IPR008547 Protein of unknown function DUF829, TMEM53 [PF05705] (108-185)
  IPR008547 Protein of unknown function DUF829, TMEM53 [PTHR12265] (124-186)
  IPR029058 Alpha/Beta hydrolase fold [SSF53474] (114-185)

Sequence (197 aa):
MAATKTPAAKREPPPLSYMEHLSPSVSYYNPASLNDTNPNSDKNNKQDITAPGTKGHPELILVLSWMGARDVHIAKYIAQHRALFPSSPILLVRSPASHLRLTRPAQNLNAEALRRQSLLPRETRRTYLYGTADAVISWQHVEDHARRAESSGFKVRKERFEGGEHVSLVRKDSQRYWQAVKETWEGDGAVFGAAKN

pLDDT: mean 81.37, std 21.49, range [30.14, 98.31]

Organism: NCBI:txid983965